Protein 2P4H (pdb70)

B-factor: mean 21.46, std 10.67, range [8.38, 67.29]

Foldseek 3Di:
DWEEEEEQCQDFLNVVLLLVCQVVPYAYEYEHDDPDDPCLRCVRPRNVPRYHYAYADLQALVSCLVRCARGQEYEYEDAPPVVLLNRLQSNLCNVVVNCQPHPHHQEYEYEAEVLQFFQCVDDAQEAEQVGGHDLVCCVPVVDPPSVVSNSRNSSVVSSVVVCVVRVHQYAYEHFWLEFFAGSRPDQDPSLCLLCCQFQHDLVSDAEFKGQYDYSVLVSVLRVCCSPDVDHHGYAYHGPDIGGNQVVQVLCCVVPVVGDGQHSVNCPVPDHHRTHHHDRVVSVVSPRDGDDDPNNRNVRRVVNCVVVVSD

Structure (mmCIF, N/CA/C/O backbone):
data_2P4H
#
_entry.id   2P4H
#
_cell.length_a   69.103
_cell.length_b   91.850
_cell.length_c   63.186
_cell.angle_alpha   90.00
_cell.angle_beta   90.00
_cell.angle_gamma   90.00
#
_symmetry.space_group_name_H-M   'P 21 21 2'
#
loop_
_entity.id
_entity.type
_entity.pdbx_description
1 polymer 'Vestitone reductase'
2 water water
#
loop_
_atom_site.group_PDB
_atom_site.id
_atom_site.type_symbol
_atom_site.label_atom_id
_atom_site.label_alt_id
_atom_site.label_comp_id
_atom_site.label_asym_id
_atom_site.label_entity_id
_atom_site.label_seq_id
_atom_site.pdbx_PDB_ins_code
_atom_site.Cartn_x
_atom_site.Cartn_y
_atom_site.Cartn_z
_atom_site.occupancy
_atom_site.B_iso_or_equiv
_atom_site.auth_seq_id
_atom_site.auth_comp_id
_atom_site.auth_asym_id
_atom_site.auth_atom_id
_atom_site.pdbx_PDB_model_num
ATOM 1 N N . LYS A 1 1 ? 11.251 -44.710 -12.112 1.00 29.99 5 LYS X N 1
ATOM 2 C CA . LYS A 1 1 ? 11.917 -44.157 -13.325 1.00 29.00 5 LYS X CA 1
ATOM 3 C C . LYS A 1 1 ? 12.990 -43.141 -12.952 1.00 27.55 5 LYS X C 1
ATOM 4 O O . LYS A 1 1 ? 13.651 -42.572 -13.821 1.00 29.08 5 LYS X O 1
ATOM 10 N N . GLY A 1 2 ? 13.160 -42.915 -11.655 1.00 25.06 6 GLY X N 1
ATOM 11 C CA . GLY A 1 2 ? 14.158 -41.966 -11.202 1.00 21.96 6 GLY X CA 1
ATOM 12 C C . GLY A 1 2 ? 13.572 -40.888 -10.315 1.00 20.98 6 GLY X C 1
ATOM 13 O O . GLY A 1 2 ? 12.355 -40.782 -10.167 1.00 20.15 6 GLY X O 1
ATOM 14 N N . ARG A 1 3 ? 14.446 -40.081 -9.726 1.00 19.74 7 ARG X N 1
ATOM 15 C CA . ARG A 1 3 ? 14.018 -39.011 -8.840 1.00 19.42 7 ARG X CA 1
ATOM 16 C C . ARG A 1 3 ? 14.111 -37.649 -9.518 1.00 16.47 7 ARG X C 1
ATOM 17 O O . ARG A 1 3 ? 15.089 -37.344 -10.198 1.00 16.28 7 ARG X O 1
ATOM 25 N N . VAL A 1 4 ? 13.078 -36.836 -9.335 1.00 15.19 8 VAL X N 1
ATOM 26 C CA . VAL A 1 4 ? 13.047 -35.502 -9.920 1.00 14.29 8 VAL X CA 1
ATOM 27 C C . VAL A 1 4 ? 12.839 -34.464 -8.824 1.00 14.11 8 VAL X C 1
ATOM 28 O O . VAL A 1 4 ? 11.996 -34.641 -7.945 1.00 14.60 8 VAL X O 1
ATOM 32 N N . CYS A 1 5 ? 13.621 -33.389 -8.868 1.00 13.51 9 CYS X N 1
ATOM 33 C CA . CYS A 1 5 ? 13.486 -32.321 -7.884 1.00 13.23 9 CYS X CA 1
ATOM 34 C C . CYS A 1 5 ? 12.601 -31.231 -8.476 1.00 13.14 9 CYS X C 1
ATOM 35 O O . CYS A 1 5 ? 12.896 -30.702 -9.550 1.00 13.74 9 CYS X O 1
ATOM 38 N N . VAL A 1 6 ? 11.526 -30.905 -7.767 1.00 12.63 10 VAL X N 1
ATOM 39 C CA . VAL A 1 6 ? 10.574 -29.885 -8.199 1.00 12.74 10 VAL X CA 1
ATOM 40 C C . VAL A 1 6 ? 10.556 -28.729 -7.204 1.00 13.03 10 VAL X C 1
ATOM 41 O O . VAL A 1 6 ? 10.284 -28.936 -6.024 1.00 12.82 10 VAL X O 1
ATOM 45 N N . THR A 1 7 ? 10.848 -27.517 -7.664 1.00 12.47 11 THR X N 1
ATOM 46 C CA . THR A 1 7 ? 10.799 -26.371 -6.762 1.00 13.34 11 THR X CA 1
ATOM 47 C C . THR A 1 7 ? 9.381 -25.809 -6.802 1.00 14.19 11 THR X C 1
ATOM 48 O O . THR A 1 7 ? 8.640 -26.056 -7.757 1.00 14.10 11 THR X O 1
ATOM 52 N N . GLY A 1 8 ? 9.004 -25.065 -5.765 1.00 15.58 12 GLY X N 1
ATOM 53 C CA . GLY A 1 8 ? 7.668 -24.493 -5.705 1.00 15.17 12 GLY X CA 1
ATOM 54 C C . GLY A 1 8 ? 6.606 -25.573 -5.592 1.00 14.72 12 GLY X C 1
ATOM 55 O O . GLY A 1 8 ? 5.537 -25.473 -6.197 1.00 14.53 12 GLY X O 1
ATOM 56 N N . GLY A 1 9 ? 6.895 -26.591 -4.787 1.00 14.39 13 GLY X N 1
ATOM 57 C CA . GLY A 1 9 ? 5.990 -27.716 -4.620 1.00 14.25 13 GLY X CA 1
ATOM 58 C C . GLY A 1 9 ? 4.559 -27.467 -4.183 1.00 14.55 13 GLY X C 1
ATOM 59 O O . GLY A 1 9 ? 3.677 -28.269 -4.494 1.00 15.41 13 GLY X O 1
ATOM 60 N N . THR A 1 10 ? 4.311 -26.384 -3.454 1.00 16.26 14 THR X N 1
ATOM 61 C CA . THR A 1 10 ? 2.949 -26.107 -3.008 1.00 16.32 14 THR X CA 1
ATOM 62 C C . THR A 1 10 ? 2.207 -25.155 -3.939 1.00 15.94 14 THR X C 1
ATOM 63 O O . THR A 1 10 ? 1.048 -24.821 -3.700 1.00 16.57 14 THR X O 1
ATOM 67 N N . GLY A 1 11 ? 2.874 -24.714 -5.001 1.00 14.39 15 GLY X N 1
ATOM 68 C CA . GLY A 1 11 ? 2.223 -23.827 -5.946 1.00 15.00 15 GLY X CA 1
ATOM 69 C C . GLY A 1 11 ? 1.301 -24.614 -6.861 1.00 13.25 15 GLY X C 1
ATOM 70 O O . GLY A 1 11 ? 1.352 -25.841 -6.896 1.00 14.03 15 GLY X O 1
ATOM 71 N N . PHE A 1 12 ? 0.454 -23.909 -7.602 1.00 13.57 16 PHE X N 1
ATOM 72 C CA . PHE A 1 12 ? -0.476 -24.546 -8.528 1.00 12.07 16 PHE X CA 1
ATOM 73 C C . PHE A 1 12 ? 0.232 -25.490 -9.505 1.00 11.74 16 PHE X C 1
ATOM 74 O O . PHE A 1 12 ? -0.073 -26.685 -9.563 1.00 12.02 16 PHE X O 1
ATOM 82 N N . LEU A 1 13 ? 1.186 -24.970 -10.266 1.00 12.34 17 LEU X N 1
ATOM 83 C CA . LEU A 1 13 ? 1.883 -25.809 -11.234 1.00 11.88 17 LEU X CA 1
ATOM 84 C C . LEU A 1 13 ? 2.772 -26.858 -10.570 1.00 12.05 17 LEU X C 1
ATOM 85 O O . LEU A 1 13 ? 2.745 -28.035 -10.942 1.00 12.07 17 LEU X O 1
ATOM 90 N N . GLY A 1 14 ? 3.561 -26.432 -9.589 1.00 11.87 18 GLY X N 1
ATOM 91 C CA . GLY A 1 14 ? 4.445 -27.358 -8.910 1.00 12.29 18 GLY X CA 1
ATOM 92 C C . GLY A 1 14 ? 3.732 -28.548 -8.298 1.00 11.21 18 GLY X C 1
ATOM 93 O O . GLY A 1 14 ? 4.173 -29.689 -8.459 1.00 12.58 18 GLY X O 1
ATOM 94 N N . SER A 1 15 ? 2.631 -28.296 -7.596 1.00 12.02 19 SER X N 1
ATOM 95 C CA . SER A 1 15 ? 1.906 -29.390 -6.967 1.00 12.77 19 SER X CA 1
ATOM 96 C C . SER A 1 15 ? 1.287 -30.324 -8.001 1.00 12.88 19 SER X C 1
ATOM 97 O O . SER A 1 15 ? 1.249 -31.537 -7.795 1.00 13.98 19 SER X O 1
ATOM 100 N N . TRP A 1 16 ? 0.812 -29.780 -9.119 1.00 11.44 20 TRP X N 1
ATOM 101 C CA . TRP A 1 16 ? 0.227 -30.643 -10.137 1.00 11.55 20 TRP X CA 1
ATOM 102 C C . TRP A 1 16 ? 1.314 -31.512 -10.759 1.00 11.62 20 TRP X C 1
ATOM 103 O O . TRP A 1 16 ? 1.096 -32.690 -11.044 1.00 12.15 20 TRP X O 1
ATOM 114 N N . ILE A 1 17 ? 2.491 -30.930 -10.966 1.00 11.93 21 ILE X N 1
ATOM 115 C CA . ILE A 1 17 ? 3.604 -31.676 -11.534 1.00 12.17 21 ILE X CA 1
ATOM 116 C C . ILE A 1 17 ? 4.041 -32.795 -10.581 1.00 12.42 21 ILE X C 1
ATOM 117 O O . ILE A 1 17 ? 4.395 -33.886 -11.029 1.00 13.64 21 ILE X O 1
ATOM 122 N N . ILE A 1 18 ? 4.008 -32.537 -9.274 1.00 12.67 22 ILE X N 1
ATOM 123 C CA . ILE A 1 18 ? 4.378 -33.570 -8.307 1.00 12.96 22 ILE X CA 1
ATOM 124 C C . ILE A 1 18 ? 3.370 -34.717 -8.413 1.00 13.46 22 ILE X C 1
ATOM 125 O O . ILE A 1 18 ? 3.744 -35.890 -8.432 1.00 14.52 22 ILE X O 1
ATOM 130 N N . LYS A 1 19 ? 2.090 -34.365 -8.490 1.00 14.35 23 LYS X N 1
ATOM 131 C CA . LYS A 1 19 ? 1.022 -35.353 -8.624 1.00 14.12 23 LYS X CA 1
ATOM 132 C C . LYS A 1 19 ? 1.289 -36.217 -9.859 1.00 14.82 23 LYS X C 1
ATOM 133 O O . LYS A 1 19 ? 1.254 -37.450 -9.799 1.00 15.61 23 LYS X O 1
ATOM 139 N N . SER A 1 20 ? 1.570 -35.554 -10.975 1.00 14.31 24 SER X N 1
ATOM 140 C CA . SER A 1 20 ? 1.842 -36.216 -12.244 1.00 14.23 24 SER X CA 1
ATOM 141 C C . SER A 1 20 ? 3.066 -37.126 -12.191 1.00 13.57 24 SER X C 1
ATOM 142 O O . SER A 1 20 ? 3.033 -38.257 -12.680 1.00 15.32 24 SER X O 1
ATOM 145 N N . LEU A 1 21 ? 4.151 -36.631 -11.609 1.00 13.43 25 LEU X N 1
ATOM 146 C CA . LEU A 1 21 ? 5.372 -37.422 -11.508 1.00 13.24 25 LEU X CA 1
ATOM 147 C C . LEU A 1 21 ? 5.135 -38.704 -10.719 1.00 14.31 25 LEU X C 1
ATOM 148 O O . LEU A 1 21 ? 5.585 -39.779 -11.115 1.00 15.48 25 LEU X O 1
ATOM 153 N N . LEU A 1 22 ? 4.423 -38.590 -9.605 1.00 15.10 26 LEU X N 1
ATOM 154 C CA . LEU A 1 22 ? 4.146 -39.755 -8.779 1.00 16.22 26 LEU X CA 1
ATOM 155 C C . LEU A 1 22 ? 3.272 -40.758 -9.527 1.00 17.24 26 LEU X C 1
ATOM 156 O O . LEU A 1 22 ? 3.485 -41.968 -9.430 1.00 19.61 26 LEU X O 1
ATOM 161 N N . GLU A 1 23 ? 2.299 -40.261 -10.284 1.00 17.33 27 GLU X N 1
ATOM 162 C CA . GLU A 1 23 ? 1.411 -41.136 -11.045 1.00 18.29 27 GLU X CA 1
ATOM 163 C C . GLU A 1 23 ? 2.171 -41.865 -12.144 1.00 19.32 27 GLU X C 1
ATOM 164 O O . GLU A 1 23 ? 1.808 -42.979 -12.526 1.00 21.45 27 GLU X O 1
ATOM 170 N N . ASN A 1 24 ? 3.228 -41.234 -12.648 1.00 19.18 28 ASN X N 1
ATOM 171 C CA . ASN A 1 24 ? 4.019 -41.808 -13.727 1.00 20.20 28 ASN X CA 1
ATOM 172 C C . ASN A 1 24 ? 5.231 -42.638 -13.315 1.00 20.22 28 ASN X C 1
ATOM 173 O O . ASN A 1 24 ? 6.095 -42.931 -14.142 1.00 22.28 28 ASN X O 1
ATOM 178 N N . GLY A 1 25 ? 5.295 -43.011 -12.041 1.00 20.12 29 GLY X N 1
ATOM 179 C CA . GLY A 1 25 ? 6.387 -43.848 -11.574 1.00 19.66 29 GLY X CA 1
ATOM 180 C C . GLY A 1 25 ? 7.666 -43.203 -11.078 1.00 20.01 29 GLY X C 1
ATOM 181 O O . GLY A 1 25 ? 8.635 -43.906 -10.798 1.00 20.09 29 GLY X O 1
ATOM 182 N N . TYR A 1 26 ? 7.693 -41.880 -10.970 1.00 18.44 30 TYR X N 1
ATOM 183 C CA . TYR A 1 26 ? 8.890 -41.203 -10.487 1.00 17.97 30 TYR X CA 1
ATOM 184 C C . TYR A 1 26 ? 8.832 -40.955 -8.986 1.00 17.36 30 TYR X C 1
ATOM 185 O O . TYR A 1 26 ? 7.761 -40.997 -8.378 1.00 17.93 30 TYR X O 1
ATOM 194 N N . SER A 1 27 ? 9.998 -40.712 -8.394 1.00 17.70 31 SER X N 1
ATOM 195 C CA . SER A 1 27 ? 10.079 -40.363 -6.986 1.00 18.06 31 SER X CA 1
ATOM 196 C C . SER A 1 27 ? 10.291 -38.850 -7.050 1.00 16.74 31 SER X C 1
ATOM 197 O O . SER A 1 27 ? 10.768 -38.335 -8.068 1.00 17.08 31 SER X O 1
ATOM 200 N N . VAL A 1 28 ? 9.947 -38.136 -5.986 1.00 16.74 32 VAL X N 1
ATOM 201 C CA . VAL A 1 28 ? 10.056 -36.682 -6.011 1.00 15.10 32 VAL X CA 1
ATOM 202 C C . VAL A 1 28 ? 10.662 -36.007 -4.788 1.00 15.23 32 VAL X C 1
ATOM 203 O O . VAL A 1 28 ? 10.327 -36.336 -3.652 1.00 15.84 32 VAL X O 1
ATOM 207 N N . ASN A 1 29 ? 11.559 -35.060 -5.046 1.00 15.16 33 ASN X N 1
ATOM 208 C CA . ASN A 1 29 ? 12.177 -34.246 -4.005 1.00 15.36 33 ASN X CA 1
ATOM 209 C C . ASN A 1 29 ? 11.563 -32.882 -4.281 1.00 15.25 33 ASN X C 1
ATOM 210 O O . ASN A 1 29 ? 11.431 -32.493 -5.441 1.00 15.62 33 ASN X O 1
ATOM 215 N N . THR A 1 30 ? 11.178 -32.153 -3.244 1.00 13.82 34 THR X N 1
ATOM 216 C CA . THR A 1 30 ? 10.592 -30.844 -3.479 1.00 14.29 34 THR X CA 1
ATOM 217 C C . THR A 1 30 ? 10.984 -29.811 -2.435 1.00 14.98 34 THR X C 1
ATOM 218 O O . THR A 1 30 ? 11.266 -30.144 -1.277 1.00 15.25 34 THR X O 1
ATOM 222 N N . THR A 1 31 ? 11.031 -28.559 -2.875 1.00 15.18 35 THR X N 1
ATOM 223 C CA . THR A 1 31 ? 11.325 -27.425 -2.013 1.00 16.25 35 THR X CA 1
ATOM 224 C C . THR A 1 31 ? 10.080 -26.555 -2.162 1.00 16.88 35 THR X C 1
ATOM 225 O O . THR A 1 31 ? 9.491 -26.489 -3.247 1.00 16.80 35 THR X O 1
ATOM 229 N N . ILE A 1 32 ? 9.659 -25.917 -1.077 1.00 19.09 36 ILE X N 1
ATOM 230 C CA . ILE A 1 32 ? 8.452 -25.101 -1.116 1.00 21.24 36 ILE X CA 1
ATOM 231 C C . ILE A 1 32 ? 8.621 -23.708 -0.526 1.00 23.64 36 ILE X C 1
ATOM 232 O O . ILE A 1 32 ? 9.580 -23.434 0.197 1.00 23.91 36 ILE X O 1
ATOM 237 N N . ARG A 1 33 ? 7.671 -22.834 -0.843 1.00 26.50 37 ARG X N 1
ATOM 238 C CA . ARG A 1 33 ? 7.681 -21.461 -0.354 1.00 31.11 37 ARG X CA 1
ATOM 239 C C . ARG A 1 33 ? 6.894 -21.374 0.947 1.00 33.41 37 ARG X C 1
ATOM 240 O O . ARG A 1 33 ? 5.720 -21.744 0.997 1.00 34.79 37 ARG X O 1
ATOM 248 N N . ALA A 1 34 ? 7.544 -20.888 1.998 1.00 35.84 38 ALA X N 1
ATOM 249 C CA . ALA A 1 34 ? 6.896 -20.753 3.297 1.00 38.47 38 ALA X CA 1
ATOM 250 C C . ALA A 1 34 ? 5.766 -19.735 3.218 1.00 39.88 38 ALA X C 1
ATOM 251 O O . ALA A 1 34 ? 5.842 -18.768 2.458 1.00 40.34 38 ALA X O 1
ATOM 253 N N . ASP A 1 35 ? 4.717 -19.957 4.003 1.00 41.59 39 ASP X N 1
ATOM 254 C CA . ASP A 1 35 ? 3.570 -19.059 4.020 1.00 42.96 39 ASP X CA 1
ATOM 255 C C . ASP A 1 35 ? 3.400 -18.442 5.403 1.00 43.40 39 ASP X C 1
ATOM 256 O O . ASP A 1 35 ? 3.892 -18.977 6.397 1.00 44.16 39 ASP X O 1
ATOM 261 N N . ARG A 1 40 ? 3.563 -25.103 6.631 1.00 41.97 44 ARG X N 1
ATOM 262 C CA . ARG A 1 40 ? 2.434 -25.055 7.551 1.00 40.86 44 ARG X CA 1
ATOM 263 C C . ARG A 1 40 ? 1.530 -26.269 7.361 1.00 39.61 44 ARG X C 1
ATOM 264 O O . ARG A 1 40 ? 1.241 -26.993 8.314 1.00 39.84 44 ARG X O 1
ATOM 272 N N . ASP A 1 41 ? 1.089 -26.489 6.127 1.00 37.23 45 ASP X N 1
ATOM 273 C CA . ASP A 1 41 ? 0.222 -27.620 5.818 1.00 35.00 45 ASP X CA 1
ATOM 274 C C . ASP A 1 41 ? 0.431 -28.111 4.391 1.00 32.96 45 ASP X C 1
ATOM 275 O O . ASP A 1 41 ? 0.052 -27.441 3.430 1.00 34.12 45 ASP X O 1
ATOM 280 N N . VAL A 1 42 ? 1.036 -29.288 4.261 1.00 29.53 46 VAL X N 1
ATOM 281 C CA . VAL A 1 42 ? 1.297 -29.877 2.953 1.00 26.89 46 VAL X CA 1
ATOM 282 C C . VAL A 1 42 ? 0.518 -31.174 2.772 1.00 26.08 46 VAL X C 1
ATOM 283 O O . VAL A 1 42 ? 0.893 -32.027 1.968 1.00 24.03 46 VAL X O 1
ATOM 287 N N . SER A 1 43 ? -0.570 -31.316 3.521 1.00 25.34 47 SER X N 1
ATOM 288 C CA . SER A 1 43 ? -1.392 -32.515 3.444 1.00 25.22 47 SER X CA 1
ATOM 289 C C . SER A 1 43 ? -1.882 -32.813 2.032 1.00 24.10 47 SER X C 1
ATOM 290 O O . SER A 1 43 ? -1.972 -33.976 1.638 1.00 23.90 47 SER X O 1
ATOM 293 N N . PHE A 1 44 ? -2.191 -31.773 1.262 1.00 23.62 48 PHE X N 1
ATOM 294 C CA . PHE A 1 44 ? -2.673 -31.986 -0.096 1.00 23.11 48 PHE X CA 1
ATOM 295 C C . PHE A 1 44 ? -1.588 -32.603 -0.971 1.00 22.76 48 PHE X C 1
ATOM 296 O O . PHE A 1 44 ? -1.869 -33.106 -2.057 1.00 23.71 48 PHE X O 1
ATOM 304 N N . LEU A 1 45 ? -0.349 -32.573 -0.486 1.00 21.75 49 LEU X N 1
ATOM 305 C CA . LEU A 1 45 ? 0.770 -33.169 -1.207 1.00 21.01 49 LEU X CA 1
ATOM 306 C C . LEU A 1 45 ? 1.078 -34.553 -0.640 1.00 20.78 49 LEU X C 1
ATOM 307 O O . LEU A 1 45 ? 1.199 -35.523 -1.381 1.00 19.56 49 LEU X O 1
ATOM 312 N N . THR A 1 46 ? 1.195 -34.641 0.683 1.00 22.19 50 THR X N 1
ATOM 313 C CA . THR A 1 46 ? 1.505 -35.912 1.330 1.00 23.37 50 THR X CA 1
ATOM 314 C C . THR A 1 46 ? 0.386 -36.941 1.199 1.00 24.22 50 THR X C 1
ATOM 315 O O . THR A 1 46 ? 0.614 -38.137 1.388 1.00 24.93 50 THR X O 1
ATOM 319 N N . ASN A 1 47 ? -0.816 -36.478 0.870 1.00 25.15 51 ASN X N 1
ATOM 320 C CA . ASN A 1 47 ? -1.950 -37.379 0.700 1.00 27.26 51 ASN X CA 1
ATOM 321 C C . ASN A 1 47 ? -2.053 -37.874 -0.739 1.00 27.09 51 ASN X C 1
ATOM 322 O O . ASN A 1 47 ? -2.858 -38.753 -1.042 1.00 28.31 51 ASN X O 1
ATOM 327 N N . LEU A 1 48 ? -1.240 -37.309 -1.626 1.00 26.70 52 LEU X N 1
ATOM 328 C CA . LEU A 1 48 ? -1.255 -37.725 -3.023 1.00 26.64 52 LEU X CA 1
ATOM 329 C C . LEU A 1 48 ? -0.801 -39.176 -3.115 1.00 26.50 52 LEU X C 1
ATOM 330 O O . LEU A 1 48 ? 0.098 -39.604 -2.390 1.00 27.16 52 LEU X O 1
ATOM 335 N N . PRO A 1 49 ? -1.425 -39.958 -4.006 1.00 27.66 53 PRO X N 1
ATOM 336 C CA . PRO A 1 49 ? -1.048 -41.365 -4.159 1.00 27.61 53 PRO X CA 1
ATOM 337 C C . PRO A 1 49 ? 0.450 -41.528 -4.414 1.00 28.18 53 PRO X C 1
ATOM 338 O O . PRO A 1 49 ? 1.011 -40.873 -5.294 1.00 27.91 53 PRO X O 1
ATOM 342 N N . GLY A 1 50 ? 1.089 -42.390 -3.629 1.00 28.07 54 GLY X N 1
ATOM 343 C CA . GLY A 1 50 ? 2.512 -42.638 -3.788 1.00 27.45 54 GLY X CA 1
ATOM 344 C C . GLY A 1 50 ? 3.444 -41.699 -3.040 1.00 26.59 54 GLY X C 1
ATOM 345 O O . GLY A 1 50 ? 4.649 -41.940 -2.984 1.00 27.16 54 GLY X O 1
ATOM 346 N N . ALA A 1 51 ? 2.898 -40.639 -2.455 1.00 25.36 55 ALA X N 1
ATOM 347 C CA . ALA A 1 51 ? 3.712 -39.667 -1.730 1.00 24.90 55 ALA X CA 1
ATOM 348 C C . ALA A 1 51 ? 4.342 -40.204 -0.445 1.00 25.65 55 ALA X C 1
ATOM 349 O O . ALA A 1 51 ? 5.505 -39.920 -0.150 1.00 25.04 55 ALA X O 1
ATOM 351 N N . SER A 1 52 ? 3.582 -40.980 0.321 1.00 27.15 56 SER X N 1
ATOM 352 C CA . SER A 1 52 ? 4.091 -41.518 1.577 1.00 28.39 56 SER X CA 1
ATOM 353 C C . SER A 1 52 ? 5.364 -42.347 1.429 1.00 28.38 56 SER X C 1
ATOM 354 O O . SER A 1 52 ? 6.045 -42.622 2.416 1.00 30.03 56 SER X O 1
ATOM 357 N N . GLU A 1 53 ? 5.701 -42.738 0.203 1.00 28.73 57 GLU X N 1
ATOM 358 C CA . GLU A 1 53 ? 6.906 -43.531 -0.009 1.00 28.75 57 GLU X CA 1
ATOM 359 C C . GLU A 1 53 ? 7.891 -42.935 -1.011 1.00 27.41 57 GLU X C 1
ATOM 360 O O . GLU A 1 53 ? 9.062 -43.312 -1.024 1.00 27.28 57 GLU X O 1
ATOM 366 N N . LYS A 1 54 ? 7.433 -41.997 -1.835 1.00 25.21 58 LYS X N 1
ATOM 367 C CA . LYS A 1 54 ? 8.312 -41.414 -2.846 1.00 23.63 58 LYS X CA 1
ATOM 368 C C . LYS A 1 54 ? 8.454 -39.894 -2.855 1.00 21.38 58 LYS X C 1
ATOM 369 O O . LYS A 1 54 ? 9.174 -39.354 -3.695 1.00 21.27 58 LYS X O 1
ATOM 375 N N . LEU A 1 55 ? 7.776 -39.204 -1.944 1.00 19.51 59 LEU X N 1
ATOM 376 C CA . LEU A 1 55 ? 7.869 -37.746 -1.885 1.00 19.66 59 LEU X CA 1
ATOM 377 C C . LEU A 1 55 ? 8.686 -37.302 -0.678 1.00 19.80 59 LEU X C 1
ATOM 378 O O . LEU A 1 55 ? 8.401 -37.695 0.453 1.00 20.59 59 LEU X O 1
ATOM 383 N N . HIS A 1 56 ? 9.694 -36.472 -0.924 1.00 18.98 60 HIS X N 1
ATOM 384 C CA . HIS A 1 56 ? 10.567 -35.983 0.137 1.00 19.11 60 HIS X CA 1
ATOM 385 C C . HIS A 1 56 ? 10.697 -34.464 0.086 1.00 17.95 60 HIS X C 1
ATOM 386 O O . HIS A 1 56 ? 10.831 -33.882 -0.992 1.00 17.76 60 HIS X O 1
ATOM 393 N N . PHE A 1 57 ? 10.665 -33.828 1.255 1.00 17.32 61 PHE X N 1
ATOM 394 C CA . PHE A 1 57 ? 10.779 -32.376 1.348 1.00 16.15 61 PHE X CA 1
ATOM 395 C C . PHE A 1 57 ? 12.165 -31.922 1.798 1.00 17.48 61 PHE X C 1
ATOM 396 O O . PHE A 1 57 ? 12.819 -32.583 2.611 1.00 18.12 61 PHE X O 1
ATOM 404 N N . PHE A 1 58 ? 12.593 -30.776 1.276 1.00 16.12 62 PHE X N 1
ATOM 405 C CA . PHE A 1 58 ? 13.902 -30.211 1.593 1.00 16.26 62 PHE X CA 1
ATOM 406 C C . PHE A 1 58 ? 13.834 -28.708 1.818 1.00 15.82 62 PHE X C 1
ATOM 407 O O . PHE A 1 58 ? 13.112 -27.998 1.117 1.00 16.76 62 PHE X O 1
ATOM 415 N N . ASN A 1 59 ? 14.583 -28.224 2.803 1.00 16.96 63 ASN X N 1
ATOM 416 C CA . ASN A 1 59 ? 14.640 -26.793 3.056 1.00 17.41 63 ASN X CA 1
ATOM 417 C C . ASN A 1 59 ? 15.636 -26.239 2.049 1.00 16.97 63 ASN X C 1
ATOM 418 O O . ASN A 1 59 ? 16.597 -26.919 1.683 1.00 17.39 63 ASN X O 1
ATOM 423 N N . ALA A 1 60 ? 15.403 -25.014 1.596 1.00 17.14 64 ALA X N 1
ATOM 424 C CA . ALA A 1 60 ? 16.298 -24.374 0.645 1.00 16.65 64 ALA X CA 1
ATOM 425 C C . ALA A 1 60 ? 15.918 -22.915 0.490 1.00 16.88 64 ALA X C 1
ATOM 426 O O . ALA A 1 60 ? 14.814 -22.508 0.859 1.00 20.18 64 ALA X O 1
ATOM 428 N N . ASP A 1 61 ? 16.848 -22.125 -0.032 1.00 16.74 65 ASP X N 1
ATOM 429 C CA . ASP A 1 61 ? 16.594 -20.717 -0.296 1.00 17.14 65 ASP X CA 1
ATOM 430 C C . ASP A 1 61 ? 16.986 -20.530 -1.751 1.00 17.95 65 ASP X C 1
ATOM 431 O O . ASP A 1 61 ? 18.101 -20.866 -2.148 1.00 17.83 65 ASP X O 1
ATOM 436 N N . LEU A 1 62 ? 16.061 -19.997 -2.541 1.00 18.45 66 LEU X N 1
ATOM 437 C CA . LEU A 1 62 ? 16.278 -19.795 -3.968 1.00 19.14 66 LEU X CA 1
ATOM 438 C C . LEU A 1 62 ? 17.619 -19.194 -4.368 1.00 18.85 66 LEU X C 1
ATOM 439 O O . LEU A 1 62 ? 18.170 -19.553 -5.406 1.00 19.10 66 LEU X O 1
ATOM 444 N N . SER A 1 63 ? 18.148 -18.288 -3.553 1.00 19.40 67 SER X N 1
ATOM 445 C CA . SER A 1 63 ? 19.414 -17.635 -3.871 1.00 20.74 67 SER X CA 1
ATOM 446 C C . SER A 1 63 ? 20.689 -18.384 -3.479 1.00 20.74 67 SER X C 1
ATOM 447 O O . SER A 1 63 ? 21.760 -18.087 -4.005 1.00 22.40 67 SER X O 1
ATOM 450 N N . ASN A 1 64 ? 20.586 -19.345 -2.564 1.00 20.01 68 ASN X N 1
ATOM 451 C CA . ASN A 1 64 ? 21.767 -20.092 -2.124 1.00 18.08 68 ASN X CA 1
ATOM 452 C C . ASN A 1 64 ? 21.893 -21.447 -2.810 1.00 16.53 68 ASN X C 1
ATOM 453 O O . ASN A 1 64 ? 21.214 -22.404 -2.443 1.00 17.20 68 ASN X O 1
ATOM 458 N N . PRO A 1 65 ? 22.780 -21.547 -3.812 1.00 16.35 69 PRO X N 1
ATOM 459 C CA . PRO A 1 65 ? 22.972 -22.807 -4.536 1.00 16.23 69 PRO X CA 1
ATOM 460 C C . PRO A 1 65 ? 23.222 -24.008 -3.624 1.00 15.65 69 PRO X C 1
ATOM 461 O O . PRO A 1 65 ? 22.644 -25.075 -3.817 1.00 15.61 69 PRO X O 1
ATOM 465 N N . ASP A 1 66 ? 24.080 -23.833 -2.624 1.00 15.77 70 ASP X N 1
ATOM 466 C CA . ASP A 1 66 ? 24.391 -24.930 -1.719 1.00 14.89 70 ASP X CA 1
ATOM 467 C C . ASP A 1 66 ? 23.184 -25.468 -0.958 1.00 15.38 70 ASP X C 1
ATOM 468 O O . ASP A 1 66 ? 23.156 -26.641 -0.592 1.00 15.14 70 ASP X O 1
ATOM 473 N N . SER A 1 67 ? 22.187 -24.622 -0.715 1.00 15.11 71 SER X N 1
ATOM 474 C CA . SER A 1 67 ? 21.002 -25.060 0.014 1.00 15.02 71 SER X CA 1
ATOM 475 C C . SER A 1 67 ? 20.177 -26.067 -0.791 1.00 14.93 71 SER X C 1
ATOM 476 O O . SER A 1 67 ? 19.246 -26.674 -0.261 1.00 15.87 71 SER X O 1
ATOM 479 N N . PHE A 1 68 ? 20.522 -26.237 -2.067 1.00 14.17 72 PHE X N 1
ATOM 480 C CA . PHE A 1 68 ? 19.824 -27.180 -2.944 1.00 14.77 72 PHE X CA 1
ATOM 481 C C . PHE A 1 68 ? 20.597 -28.481 -3.150 1.00 15.14 72 PHE X C 1
ATOM 482 O O . PHE A 1 68 ? 20.081 -29.418 -3.758 1.00 15.28 72 PHE X O 1
ATOM 490 N N . ALA A 1 69 ? 21.830 -28.537 -2.654 1.00 16.01 73 ALA X N 1
ATOM 491 C CA . ALA A 1 69 ? 22.670 -29.720 -2.830 1.00 16.54 73 ALA X CA 1
ATOM 492 C C . ALA A 1 69 ? 21.993 -31.041 -2.480 1.00 16.18 73 ALA X C 1
ATOM 493 O O . ALA A 1 69 ? 22.001 -31.976 -3.279 1.00 16.96 73 ALA X O 1
ATOM 495 N N . ALA A 1 70 ? 21.404 -31.123 -1.293 1.00 16.87 74 ALA X N 1
ATOM 496 C CA . ALA A 1 70 ? 20.742 -32.351 -0.876 1.00 17.01 74 ALA X CA 1
ATOM 497 C C . ALA A 1 70 ? 19.492 -32.648 -1.704 1.00 17.35 74 ALA X C 1
ATOM 498 O O . ALA A 1 70 ? 19.227 -33.799 -2.053 1.00 18.12 74 ALA X O 1
ATOM 500 N N . ALA A 1 71 ? 18.732 -31.605 -2.023 1.00 16.10 75 ALA X N 1
ATOM 501 C CA . ALA A 1 71 ? 17.503 -31.766 -2.789 1.00 15.63 75 ALA X CA 1
ATOM 502 C C . ALA A 1 71 ? 17.693 -32.288 -4.211 1.00 15.72 75 ALA X C 1
ATOM 503 O O . ALA A 1 71 ? 16.799 -32.942 -4.750 1.00 16.04 75 ALA X O 1
ATOM 505 N N . ILE A 1 72 ? 18.840 -32.0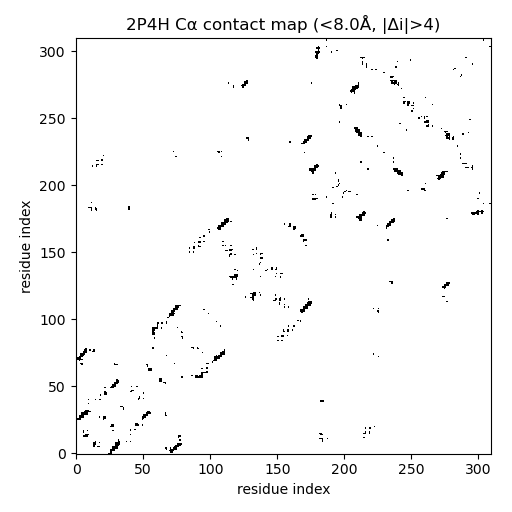08 -4.825 1.00 15.65 76 ILE X N 1
ATOM 506 C CA . ILE A 1 72 ? 19.077 -32.470 -6.193 1.00 15.46 76 ILE X CA 1
ATOM 507 C C . ILE A 1 72 ? 19.988 -33.690 -6.277 1.00 16.29 76 ILE X C 1
ATOM 508 O O . ILE A 1 72 ? 20.214 -34.229 -7.361 1.00 15.78 76 ILE X O 1
ATOM 513 N N . GLU A 1 73 ? 20.506 -34.129 -5.136 1.00 17.60 77 GLU X N 1
ATOM 514 C CA . GLU A 1 73 ? 21.391 -35.284 -5.108 1.00 19.34 77 GLU X CA 1
ATOM 515 C C . GLU A 1 73 ? 20.703 -36.520 -5.681 1.00 17.73 77 GLU X C 1
ATOM 516 O O . GLU A 1 73 ? 19.600 -36.877 -5.268 1.00 19.06 77 GLU X O 1
ATOM 522 N N . GLY A 1 74 ? 21.361 -37.162 -6.642 1.00 18.38 78 GLY X N 1
ATOM 523 C CA . GLY A 1 74 ? 20.819 -38.363 -7.254 1.00 18.52 78 GLY X CA 1
ATOM 524 C C . GLY A 1 74 ? 19.633 -38.191 -8.187 1.00 19.61 78 GLY X C 1
ATOM 525 O O . GLY A 1 74 ? 19.074 -39.181 -8.663 1.00 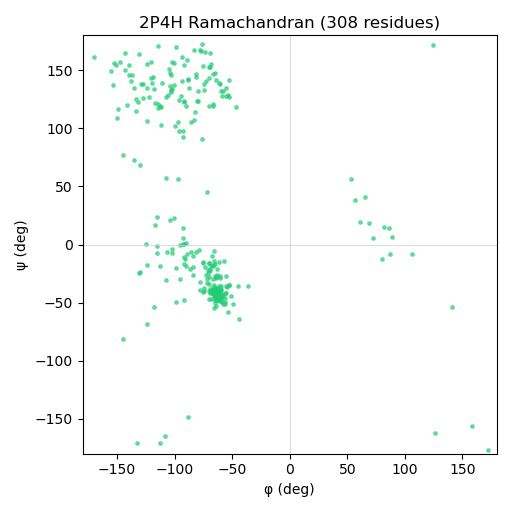22.02 78 GLY X O 1
ATOM 526 N N . CYS A 1 75 ? 19.245 -36.948 -8.461 1.00 18.00 79 CYS X N 1
ATOM 527 C CA . CYS A 1 75 ? 18.106 -36.689 -9.339 1.00 17.26 79 CYS X CA 1
ATOM 528 C C . CYS A 1 75 ? 18.442 -36.756 -10.824 1.00 16.26 79 CYS X C 1
ATOM 529 O O . CYS A 1 75 ? 19.528 -36.364 -11.248 1.00 16.93 79 CYS X O 1
ATOM 532 N N . VAL A 1 76 ? 17.494 -37.255 -11.612 1.00 16.59 80 VAL X N 1
ATOM 533 C CA . VAL A 1 76 ? 17.677 -37.364 -13.054 1.00 16.25 80 VAL X CA 1
ATOM 534 C C . VAL A 1 76 ? 17.149 -36.108 -13.737 1.00 15.95 80 VAL X C 1
ATOM 535 O O . VAL A 1 76 ? 17.467 -35.834 -14.891 1.00 16.44 80 VAL X O 1
ATOM 539 N N . GLY A 1 77 ? 16.339 -35.343 -13.013 1.00 15.38 81 GLY X N 1
ATOM 540 C CA . GLY A 1 77 ? 15.798 -34.122 -13.575 1.00 14.20 81 GLY X CA 1
ATOM 541 C C . GLY A 1 77 ? 15.475 -33.090 -12.514 1.00 14.01 81 GLY X C 1
ATOM 542 O O . GLY A 1 77 ? 15.270 -33.425 -11.346 1.00 14.29 81 GLY X O 1
ATOM 543 N N . ILE A 1 78 ? 15.454 -31.827 -12.930 1.00 12.28 82 ILE X N 1
ATOM 544 C CA . ILE A 1 78 ? 15.121 -30.715 -12.052 1.00 12.11 82 ILE X CA 1
ATOM 545 C C . ILE A 1 78 ? 14.089 -29.870 -12.785 1.00 11.26 82 ILE X C 1
ATOM 546 O O . ILE A 1 78 ? 14.332 -29.424 -13.912 1.00 11.53 82 ILE X O 1
ATOM 551 N N . PHE A 1 79 ? 12.933 -29.680 -12.158 1.00 11.31 83 PHE X N 1
ATOM 552 C CA . PHE A 1 79 ? 11.869 -28.860 -12.728 1.00 11.33 83 PHE X CA 1
ATOM 553 C C . PHE A 1 79 ? 11.782 -27.629 -11.835 1.00 11.96 83 PHE X C 1
ATOM 554 O O . PHE A 1 79 ? 11.249 -27.688 -10.723 1.00 11.89 83 PHE X O 1
ATOM 562 N N . HIS A 1 80 ? 12.323 -26.517 -12.318 1.00 12.02 84 HIS X N 1
ATOM 563 C CA . HIS A 1 80 ? 12.326 -25.281 -11.553 1.00 12.19 84 HIS X CA 1
ATOM 564 C C . HIS A 1 80 ? 11.101 -24.438 -11.896 1.00 12.74 84 HIS X C 1
ATOM 565 O O . HIS A 1 80 ? 11.094 -23.713 -12.895 1.00 13.34 84 HIS X O 1
ATOM 572 N N . THR A 1 81 ? 10.072 -24.535 -11.055 1.00 12.73 85 THR X N 1
ATOM 573 C CA . THR A 1 81 ? 8.816 -23.811 -11.266 1.00 15.38 85 THR X CA 1
ATOM 574 C C . THR A 1 81 ? 8.628 -22.628 -10.319 1.00 18.69 85 THR X C 1
ATOM 575 O O . THR A 1 81 ? 7.677 -21.857 -10.465 1.00 20.61 85 THR X O 1
ATOM 579 N N . ALA A 1 82 ? 9.531 -22.490 -9.354 1.00 20.32 86 ALA X N 1
ATOM 580 C CA . ALA A 1 82 ? 9.441 -21.421 -8.364 1.00 23.75 86 ALA X CA 1
ATOM 581 C C . ALA A 1 82 ? 10.180 -20.134 -8.716 1.00 25.84 86 ALA X C 1
ATOM 582 O O . ALA A 1 82 ? 11.154 -20.139 -9.470 1.00 26.29 86 ALA X O 1
ATOM 584 N N . SER A 1 83 ? 9.695 -19.033 -8.150 1.00 28.97 87 SER X N 1
ATOM 585 C CA . SER A 1 83 ? 10.282 -17.711 -8.337 1.00 31.54 87 SER X CA 1
ATOM 586 C C . SER A 1 83 ? 10.255 -16.983 -6.995 1.00 33.33 87 SER X C 1
ATOM 587 O O . SER A 1 83 ? 9.422 -17.279 -6.137 1.00 33.85 87 SER X O 1
ATOM 590 N N . PRO A 1 84 ? 11.167 -16.019 -6.798 1.00 34.75 88 PRO X N 1
ATOM 591 C CA . PRO A 1 84 ? 11.240 -15.254 -5.549 1.00 36.61 88 PRO X CA 1
ATOM 592 C C . PRO A 1 84 ? 9.956 -14.501 -5.206 1.00 38.60 88 PRO X C 1
ATOM 593 O O . PRO A 1 84 ? 9.504 -14.517 -4.060 1.00 39.30 88 PRO X O 1
ATOM 597 N N . ILE A 1 85 ? 9.373 -13.845 -6.203 1.00 39.93 89 ILE X N 1
ATOM 598 C CA . ILE A 1 85 ? 8.147 -13.084 -6.000 1.00 42.30 89 ILE X CA 1
ATOM 599 C C . ILE A 1 85 ? 7.233 -13.146 -7.221 1.00 43.21 89 ILE X C 1
ATOM 600 O O . ILE A 1 85 ? 7.374 -12.362 -8.161 1.00 44.87 89 ILE X O 1
ATOM 605 N N . GLU A 1 94 ? 18.439 -2.383 -9.239 1.00 41.06 98 GLU X N 1
ATOM 606 C CA . GLU A 1 94 ? 19.575 -3.294 -9.167 1.00 41.00 98 GLU X CA 1
ATOM 607 C C . GLU A 1 94 ? 19.318 -4.408 -8.158 1.00 40.09 98 GLU X C 1
ATOM 608 O O . GLU A 1 94 ? 19.740 -5.548 -8.357 1.00 40.01 98 GLU X O 1
ATOM 614 N N . ILE A 1 95 ? 18.622 -4.073 -7.076 1.00 39.01 99 ILE X N 1
ATOM 615 C CA . ILE A 1 95 ? 18.308 -5.043 -6.034 1.00 37.96 99 ILE X CA 1
ATOM 616 C C . ILE A 1 95 ? 17.284 -6.058 -6.532 1.00 36.76 99 ILE X C 1
ATOM 617 O O . ILE A 1 95 ? 17.455 -7.264 -6.349 1.00 36.05 99 ILE X O 1
ATOM 622 N N . VAL A 1 96 ? 16.220 -5.566 -7.159 1.00 34.71 100 VAL X N 1
ATOM 623 C CA . VAL A 1 96 ? 15.177 -6.438 -7.685 1.00 32.20 100 VAL X CA 1
ATOM 624 C C . VAL A 1 96 ? 15.760 -7.369 -8.742 1.00 31.17 100 VAL X C 1
ATOM 625 O O . VAL A 1 96 ? 15.474 -8.566 -8.754 1.00 29.49 100 VAL X O 1
ATOM 629 N N . THR A 1 97 ? 16.579 -6.811 -9.629 1.00 28.94 101 THR X N 1
ATOM 630 C CA . THR A 1 97 ? 17.202 -7.599 -10.684 1.00 28.07 101 THR X CA 1
ATOM 631 C C . THR A 1 97 ? 18.047 -8.712 -10.074 1.00 28.27 101 THR X C 1
ATOM 632 O O . THR A 1 97 ? 18.057 -9.837 -10.572 1.00 27.80 101 THR X O 1
ATOM 636 N N . LYS A 1 98 ? 18.748 -8.396 -8.989 1.00 28.07 102 LYS X N 1
ATOM 637 C CA . LYS A 1 98 ? 19.588 -9.379 -8.316 1.00 28.64 102 LYS X CA 1
ATOM 638 C C . LYS A 1 98 ? 18.754 -10.527 -7.752 1.00 28.24 102 LYS X C 1
ATOM 639 O O . LYS A 1 98 ? 19.102 -11.695 -7.922 1.00 27.85 102 LYS X O 1
ATOM 645 N N . ARG A 1 99 ? 17.654 -10.195 -7.082 1.00 27.68 103 ARG X N 1
ATOM 646 C CA . ARG A 1 99 ? 16.786 -11.217 -6.506 1.00 27.36 103 ARG X CA 1
ATOM 647 C C . ARG A 1 99 ? 16.179 -12.089 -7.600 1.00 26.09 103 ARG X C 1
ATOM 648 O O . ARG A 1 99 ? 16.025 -13.300 -7.428 1.00 24.37 103 ARG X O 1
ATOM 656 N N . THR A 1 100 ? 15.837 -11.467 -8.723 1.00 24.96 104 THR X N 1
ATOM 657 C CA . THR A 1 100 ? 15.247 -12.183 -9.847 1.00 23.80 104 THR X CA 1
ATOM 658 C C . THR A 1 100 ? 16.232 -13.172 -10.455 1.00 22.74 104 THR X C 1
ATOM 659 O O . THR A 1 100 ? 15.938 -14.362 -10.567 1.00 22.72 104 THR X O 1
ATOM 663 N N . VAL A 1 101 ? 17.407 -12.679 -10.835 1.00 22.19 105 VAL X N 1
ATOM 664 C CA . VAL A 1 101 ? 18.426 -13.528 -11.439 1.00 22.18 105 VAL X CA 1
ATOM 665 C C . VAL A 1 101 ? 18.912 -14.604 -10.473 1.00 21.96 105 VAL X C 1
ATOM 666 O O . VAL A 1 101 ? 19.079 -15.761 -10.856 1.00 21.97 105 VAL X O 1
ATOM 670 N N . ASP A 1 102 ? 19.131 -14.223 -9.220 1.00 22.35 106 ASP X N 1
ATOM 671 C CA . ASP A 1 102 ? 19.595 -15.164 -8.207 1.00 22.17 106 ASP X CA 1
ATOM 672 C C . ASP A 1 102 ? 18.586 -16.286 -7.959 1.00 20.75 106 ASP X C 1
ATOM 673 O O . ASP A 1 102 ? 18.970 -17.443 -7.787 1.00 20.61 106 ASP X O 1
ATOM 678 N N . GLY A 1 103 ? 17.301 -15.943 -7.947 1.00 19.40 107 GLY X N 1
ATOM 679 C CA . GLY A 1 103 ? 16.266 -16.937 -7.715 1.00 19.79 107 GLY X CA 1
ATOM 680 C C . GLY A 1 103 ? 16.113 -17.905 -8.873 1.00 17.85 107 GLY X C 1
ATOM 681 O O . GLY A 1 103 ? 15.806 -19.084 -8.685 1.00 18.00 107 GLY X O 1
ATOM 682 N N . ALA A 1 104 ? 16.320 -17.402 -10.082 1.00 17.25 108 ALA X N 1
ATOM 683 C CA . ALA A 1 104 ? 16.215 -18.240 -11.265 1.00 16.70 108 ALA X CA 1
ATOM 684 C C . ALA A 1 104 ? 17.430 -19.155 -11.367 1.00 15.45 108 ALA X C 1
ATOM 685 O O . ALA A 1 104 ? 17.306 -20.320 -11.748 1.00 14.77 108 ALA X O 1
ATOM 687 N N . LEU A 1 105 ? 18.597 -18.628 -11.000 1.00 15.05 109 LEU X N 1
ATOM 688 C CA . LEU A 1 105 ? 19.846 -19.377 -11.102 1.00 14.51 109 LEU X CA 1
ATOM 689 C C . LEU A 1 105 ? 20.298 -20.222 -9.919 1.00 13.94 109 LEU X C 1
ATOM 690 O O . LEU A 1 105 ? 21.134 -21.103 -10.095 1.00 15.25 109 LEU X O 1
ATOM 695 N N . GLY A 1 106 ? 19.762 -19.961 -8.731 1.00 14.93 110 GLY X N 1
ATOM 696 C CA . GLY A 1 106 ? 20.175 -20.706 -7.550 1.00 16.28 110 GLY X CA 1
ATOM 697 C C . GLY A 1 106 ? 20.311 -22.209 -7.716 1.00 15.21 110 GLY X C 1
ATOM 698 O O . GLY A 1 106 ? 21.403 -22.778 -7.588 1.00 15.23 110 GLY X O 1
ATOM 699 N N . ILE A 1 107 ? 19.199 -22.868 -8.006 1.00 14.13 111 ILE X N 1
ATOM 700 C CA . ILE A 1 107 ? 19.224 -24.310 -8.163 1.00 14.24 111 ILE X CA 1
ATOM 701 C C . ILE A 1 107 ? 19.948 -24.742 -9.444 1.00 14.19 111 ILE X C 1
ATOM 702 O O . ILE A 1 107 ? 20.468 -25.855 -9.525 1.00 14.32 111 ILE X O 1
ATOM 707 N N . LEU A 1 108 ? 20.004 -23.864 -10.443 1.00 13.71 112 LEU X N 1
ATOM 708 C CA . LEU A 1 108 ? 20.714 -24.196 -11.675 1.00 14.09 112 LEU X CA 1
ATOM 709 C C . LEU A 1 108 ? 22.224 -24.233 -11.387 1.00 13.85 112 LEU X C 1
ATOM 710 O O . LEU A 1 108 ? 22.944 -25.098 -11.890 1.00 14.03 112 LEU X O 1
ATOM 715 N N . LYS A 1 109 ? 22.702 -23.296 -10.573 1.00 15.12 113 LYS X N 1
ATOM 716 C CA . LYS A 1 109 ? 24.118 -23.269 -10.214 1.00 16.46 113 LYS X CA 1
ATOM 717 C C . LYS A 1 109 ? 24.464 -24.540 -9.441 1.00 16.20 113 LYS X C 1
ATOM 718 O O . LYS A 1 109 ? 25.543 -25.109 -9.608 1.00 17.19 113 LYS X O 1
ATOM 724 N N . ALA A 1 110 ? 23.537 -24.988 -8.601 1.00 15.63 114 ALA X N 1
ATOM 725 C CA . ALA A 1 110 ? 23.751 -26.199 -7.812 1.00 15.56 114 ALA X CA 1
ATOM 726 C C . ALA A 1 110 ? 23.885 -27.421 -8.717 1.00 17.09 114 ALA X C 1
ATOM 727 O O . ALA A 1 110 ? 24.547 -28.399 -8.364 1.00 17.74 114 ALA X O 1
ATOM 729 N N . CYS A 1 111 ? 23.256 -27.347 -9.888 1.00 17.08 115 CYS X N 1
ATOM 730 C CA . CYS A 1 111 ? 23.254 -28.434 -10.864 1.00 20.18 115 CYS X CA 1
ATOM 731 C C . CYS A 1 111 ? 24.569 -28.593 -11.624 1.00 18.47 115 CYS X C 1
ATOM 732 O O . CYS A 1 111 ? 24.804 -29.625 -12.251 1.00 18.51 115 CYS X O 1
ATOM 735 N N . VAL A 1 112 ? 25.424 -27.577 -11.575 1.00 18.44 116 VAL X N 1
ATOM 736 C CA . VAL A 1 112 ? 26.699 -27.647 -12.280 1.00 20.68 116 VAL X CA 1
ATOM 737 C C . VAL A 1 112 ? 27.478 -28.888 -11.852 1.00 21.91 116 VAL X C 1
ATOM 738 O O . VAL A 1 112 ? 27.662 -29.137 -10.660 1.00 23.24 116 VAL X O 1
ATOM 742 N N . ASN A 1 113 ? 27.916 -29.668 -12.835 1.00 23.72 117 ASN X N 1
ATOM 743 C CA . ASN A 1 113 ? 28.681 -30.885 -12.581 1.00 25.23 117 ASN X CA 1
ATOM 744 C C . ASN A 1 113 ? 27.894 -32.017 -11.920 1.00 24.24 117 ASN X C 1
ATOM 745 O O . ASN A 1 113 ? 28.485 -32.938 -11.353 1.00 24.56 117 ASN X O 1
ATOM 750 N N . SER A 1 114 ? 26.566 -31.955 -11.983 1.00 22.22 118 SER X N 1
ATOM 751 C CA . SER A 1 114 ? 25.750 -33.018 -11.409 1.00 21.22 118 SER X CA 1
ATOM 752 C C . SER A 1 114 ? 26.085 -34.302 -12.149 1.00 21.81 118 SER X C 1
ATOM 753 O O . SER A 1 114 ? 26.238 -34.298 -13.369 1.00 22.83 118 SER X O 1
ATOM 756 N N . LYS A 1 115 ? 26.191 -35.399 -11.412 1.00 22.04 119 LYS X N 1
ATOM 757 C CA . LYS A 1 115 ? 26.517 -36.684 -12.014 1.00 22.98 119 LYS X CA 1
ATOM 758 C C . LYS A 1 115 ? 25.283 -37.414 -12.530 1.00 22.10 119 LYS X C 1
ATOM 759 O O . LYS A 1 115 ? 25.408 -38.447 -13.187 1.00 24.00 119 LYS X O 1
ATOM 765 N N . THR A 1 116 ? 24.096 -3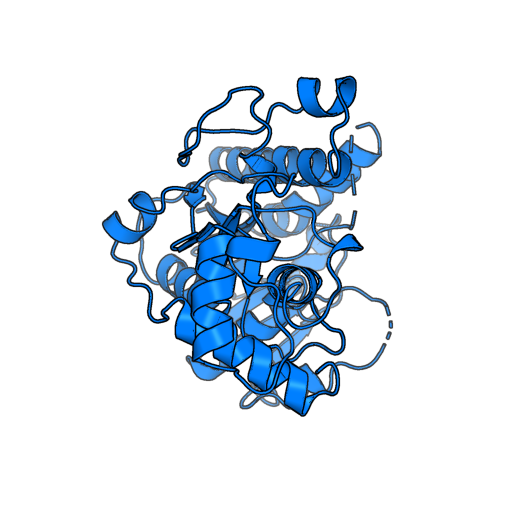6.878 -12.256 1.00 20.54 120 THR X N 1
ATOM 766 C CA . THR A 1 116 ? 22.872 -37.561 -12.663 1.00 19.07 120 THR X CA 1
ATOM 767 C C . THR A 1 116 ? 21.788 -36.774 -13.401 1.00 18.10 120 THR X C 1
ATOM 768 O O . THR A 1 116 ? 20.984 -37.368 -14.119 1.00 18.51 120 THR X O 1
ATOM 772 N N . VAL A 1 117 ? 21.741 -35.458 -13.227 1.00 16.85 121 VAL X N 1
ATOM 773 C CA . VAL A 1 117 ? 20.706 -34.669 -13.895 1.00 16.83 121 VAL X CA 1
ATOM 774 C C . VAL A 1 117 ? 20.881 -34.651 -15.414 1.00 16.62 121 VAL X C 1
ATOM 775 O O . VAL A 1 117 ? 21.917 -34.216 -15.922 1.00 19.20 121 VAL X O 1
ATOM 779 N N . LYS A 1 118 ? 19.866 -35.123 -16.135 1.00 17.27 122 LYS X N 1
ATOM 780 C CA . LYS A 1 118 ? 19.927 -35.152 -17.592 1.00 17.74 122 LYS X CA 1
ATOM 781 C C . LYS A 1 118 ? 19.197 -33.976 -18.236 1.00 17.22 122 LYS X C 1
ATOM 782 O O . LYS A 1 118 ? 19.452 -33.641 -19.391 1.00 18.72 122 LYS X O 1
ATOM 788 N N . ARG A 1 119 ? 18.287 -33.354 -17.496 1.00 15.29 123 ARG X N 1
ATOM 789 C CA . ARG A 1 119 ? 17.578 -32.193 -18.018 1.00 13.59 123 ARG X CA 1
ATOM 790 C C . ARG A 1 119 ? 17.111 -31.270 -16.900 1.00 12.85 123 ARG X C 1
ATOM 791 O O . ARG A 1 119 ? 16.615 -31.724 -15.866 1.00 12.60 123 ARG X O 1
ATOM 799 N N . PHE A 1 120 ? 17.292 -29.972 -17.123 1.00 12.33 124 PHE X N 1
ATOM 800 C CA . PHE A 1 120 ? 16.866 -28.928 -16.196 1.00 10.86 124 PHE X CA 1
ATOM 801 C C . PHE A 1 120 ? 15.776 -28.185 -16.958 1.00 11.58 124 PHE X C 1
ATOM 802 O O . PHE A 1 120 ? 16.034 -27.627 -18.025 1.00 12.07 124 PHE X O 1
ATOM 810 N N . ILE A 1 121 ? 14.559 -28.201 -16.427 1.00 11.00 125 ILE X N 1
ATOM 811 C CA . ILE A 1 121 ? 13.448 -27.539 -17.098 1.00 10.95 125 ILE X CA 1
ATOM 812 C C . ILE A 1 121 ? 12.966 -26.347 -16.290 1.00 10.78 125 ILE X C 1
ATOM 813 O O . ILE A 1 121 ? 12.535 -26.478 -15.139 1.00 11.22 125 ILE X O 1
ATOM 818 N N . TYR A 1 122 ? 13.052 -25.178 -16.913 1.00 10.70 126 TYR X N 1
ATOM 819 C CA . TYR A 1 122 ? 12.657 -23.927 -16.284 1.00 10.66 126 TYR X CA 1
ATOM 820 C C . TYR A 1 122 ? 11.307 -23.451 -16.789 1.00 10.65 126 TYR X C 1
ATOM 821 O O . TYR A 1 122 ? 11.069 -23.394 -17.995 1.00 10.69 126 TYR X O 1
ATOM 830 N N . THR A 1 123 ? 10.435 -23.101 -15.854 1.00 11.23 127 THR X N 1
ATOM 831 C CA . THR A 1 123 ? 9.107 -22.608 -16.177 1.00 12.13 127 THR X CA 1
ATOM 832 C C . THR A 1 123 ? 9.152 -21.122 -16.510 1.00 12.23 127 THR X C 1
ATOM 833 O O . THR A 1 123 ? 9.481 -20.309 -15.645 1.00 14.35 127 THR X O 1
ATOM 837 N N . SER A 1 124 ? 8.851 -20.764 -17.757 1.00 11.56 128 SER X N 1
ATOM 838 C CA . SER A 1 124 ? 8.816 -19.355 -18.127 1.00 11.53 128 SER X CA 1
ATOM 839 C C . SER A 1 124 ? 7.367 -18.931 -18.339 1.00 12.61 128 SER X C 1
ATOM 840 O O . SER A 1 124 ? 6.445 -19.658 -17.960 1.00 13.21 128 SER X O 1
ATOM 843 N N . SER A 1 125 ? 7.166 -17.782 -18.976 1.00 12.48 129 SER X N 1
ATOM 844 C CA . SER A 1 125 ? 5.831 -17.221 -19.130 1.00 12.94 129 SER X CA 1
ATOM 845 C C . SER A 1 125 ? 5.620 -16.447 -20.423 1.00 12.76 129 SER X C 1
ATOM 846 O O . SER A 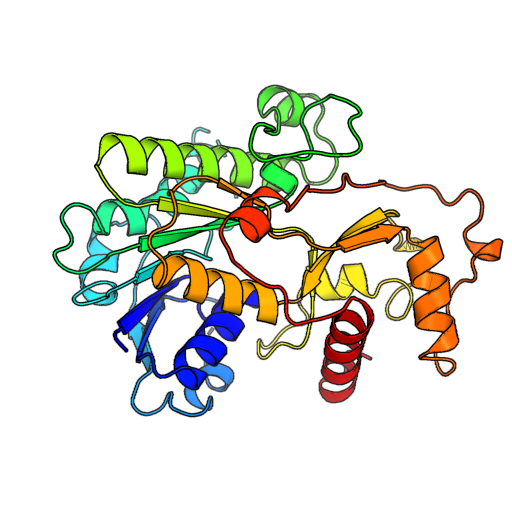1 125 ? 6.574 -15.965 -21.026 1.00 12.41 129 SER X O 1
ATOM 849 N N . GLY A 1 126 ? 4.360 -16.325 -20.837 1.00 12.96 130 GLY X N 1
ATOM 850 C CA . GLY A 1 126 ? 4.046 -15.569 -22.034 1.00 13.22 130 GLY X CA 1
ATOM 851 C C . GLY A 1 126 ? 4.439 -14.113 -21.851 1.00 12.50 130 GLY X C 1
ATOM 852 O O . GLY A 1 126 ? 4.625 -13.384 -22.825 1.00 13.36 130 GLY X O 1
ATOM 853 N N . SER A 1 127 ? 4.574 -13.681 -20.599 1.00 12.95 131 SER X N 1
ATOM 854 C CA . SER A 1 127 ? 4.962 -12.301 -20.326 1.00 14.15 131 SER X CA 1
ATOM 855 C C . SER A 1 127 ? 6.406 -12.052 -20.761 1.00 13.90 131 SER X C 1
ATOM 856 O O . SER A 1 127 ? 6.820 -10.905 -20.928 1.00 13.93 131 SER X O 1
ATOM 859 N N . ALA A 1 128 ? 7.173 -13.124 -20.942 1.00 12.69 132 ALA X N 1
ATOM 860 C CA . ALA A 1 128 ? 8.565 -13.000 -21.367 1.00 12.53 132 ALA X CA 1
ATOM 861 C C . ALA A 1 128 ? 8.698 -12.806 -22.878 1.00 12.73 132 ALA X C 1
ATOM 862 O O . ALA A 1 128 ? 9.801 -12.570 -23.384 1.00 12.85 132 ALA X O 1
ATOM 864 N N . VAL A 1 129 ? 7.582 -12.902 -23.600 1.00 12.16 133 VAL X N 1
ATOM 865 C CA . VAL A 1 129 ? 7.606 -12.731 -25.053 1.00 14.29 133 VAL X CA 1
ATOM 866 C C . VAL A 1 129 ? 6.572 -11.749 -25.602 1.00 14.25 133 VAL X C 1
ATOM 867 O O . VAL A 1 129 ? 6.763 -11.189 -26.682 1.00 15.80 133 VAL X O 1
ATOM 871 N N . SER A 1 130 ? 5.490 -11.538 -24.855 1.00 16.00 134 SER X N 1
ATOM 872 C CA . SER A 1 130 ? 4.385 -10.692 -25.309 1.00 17.06 134 SER X CA 1
ATOM 873 C C . SER A 1 130 ? 4.531 -9.173 -25.301 1.00 18.84 134 SER X C 1
ATOM 874 O O . SER A 1 130 ? 3.732 -8.479 -25.931 1.00 20.52 134 SER X O 1
ATOM 877 N N . PHE A 1 131 ? 5.532 -8.651 -24.601 1.00 19.13 135 PHE X N 1
ATOM 878 C CA . PHE A 1 131 ? 5.729 -7.206 -24.545 1.00 21.22 135 PHE X CA 1
ATOM 879 C C . PHE A 1 131 ? 6.940 -6.799 -25.375 1.00 22.57 135 PHE X C 1
ATOM 880 O O . PHE A 1 131 ? 7.869 -6.174 -24.864 1.00 21.23 135 PHE X O 1
ATOM 888 N N . ASN A 1 132 ? 6.917 -7.152 -26.657 1.00 26.10 136 ASN X N 1
ATOM 889 C CA . ASN A 1 132 ? 8.020 -6.851 -27.566 1.00 30.02 136 ASN X CA 1
ATOM 890 C C . ASN A 1 132 ? 7.910 -5.512 -28.294 1.00 31.41 136 ASN X C 1
ATOM 891 O O . ASN A 1 132 ? 8.772 -5.173 -29.106 1.00 32.26 136 ASN X O 1
ATOM 896 N N . GLY A 1 133 ? 6.856 -4.756 -28.007 1.00 31.88 137 GLY X N 1
ATOM 897 C CA . GLY A 1 133 ? 6.684 -3.461 -28.642 1.00 33.48 137 GLY X CA 1
ATOM 898 C C . GLY A 1 133 ? 6.116 -3.510 -30.048 1.00 34.99 137 GLY X C 1
ATOM 899 O O . GLY A 1 133 ? 5.722 -2.482 -30.600 1.00 35.24 137 GLY X O 1
ATOM 900 N N . LYS A 1 134 ? 6.079 -4.702 -30.634 1.00 35.91 138 LYS X N 1
ATOM 901 C CA . LYS A 1 134 ? 5.548 -4.873 -31.980 1.00 37.15 138 LYS X CA 1
ATOM 902 C C . LYS A 1 134 ? 4.126 -5.419 -31.907 1.00 37.49 138 LYS X C 1
ATOM 903 O O . LYS A 1 134 ? 3.744 -6.044 -30.917 1.00 38.66 138 LYS X O 1
ATOM 909 N N . ASP A 1 135 ? 3.342 -5.180 -32.952 1.00 38.12 139 ASP X N 1
ATOM 910 C CA . ASP A 1 135 ? 1.959 -5.641 -32.982 1.00 37.67 139 ASP X CA 1
ATOM 911 C C . ASP A 1 135 ? 1.794 -6.954 -33.739 1.00 36.20 139 ASP X C 1
ATOM 912 O O . ASP A 1 135 ? 1.009 -7.039 -34.683 1.00 37.67 139 ASP X O 1
ATOM 917 N N . LYS A 1 136 ? 2.532 -7.979 -33.322 1.00 33.54 140 LYS X N 1
ATOM 918 C CA . LYS A 1 136 ? 2.449 -9.284 -33.969 1.00 29.83 140 LYS X CA 1
ATOM 919 C C . LYS A 1 136 ? 1.464 -10.174 -33.222 1.00 27.02 140 LYS X C 1
ATOM 920 O O . LYS A 1 136 ? 1.566 -10.339 -32.006 1.00 25.89 140 LYS X O 1
ATOM 926 N N . ASP A 1 137 ? 0.513 -10.749 -33.952 1.00 23.49 141 ASP X N 1
ATOM 927 C CA . ASP A 1 137 ? -0.492 -11.608 -33.337 1.00 22.62 141 ASP X CA 1
ATOM 928 C C . ASP A 1 137 ? -0.034 -13.052 -33.155 1.00 18.31 141 ASP X C 1
ATOM 929 O O . ASP A 1 137 ? -0.711 -13.836 -32.498 1.00 17.25 141 ASP X O 1
ATOM 934 N N . VAL A 1 138 ? 1.105 -13.406 -33.745 1.00 15.15 142 VAL X N 1
ATOM 935 C CA . VAL A 1 138 ? 1.650 -14.756 -33.607 1.00 14.69 142 VAL X CA 1
ATOM 936 C C . VAL A 1 138 ? 3.135 -14.639 -33.283 1.00 14.80 142 VAL X C 1
ATOM 937 O O . VAL A 1 138 ? 3.890 -13.990 -34.010 1.00 16.49 142 VAL X O 1
ATOM 941 N N . LEU A 1 139 ? 3.548 -15.267 -32.189 1.00 13.61 143 LEU X N 1
ATOM 942 C CA . LEU A 1 139 ? 4.942 -15.226 -31.756 1.00 12.15 143 LEU X CA 1
ATOM 943 C C . LEU A 1 139 ? 5.545 -16.621 -31.687 1.00 12.09 143 LEU X C 1
ATOM 944 O O . LEU A 1 139 ? 4.825 -17.614 -31.581 1.00 13.69 143 LEU X O 1
ATOM 949 N N . ASP A 1 140 ? 6.870 -16.696 -31.776 1.00 11.95 144 ASP X N 1
ATOM 950 C CA . ASP A 1 140 ? 7.548 -17.977 -31.643 1.00 11.14 144 ASP X CA 1
ATOM 951 C C . ASP A 1 140 ? 8.724 -17.837 -30.676 1.00 11.50 144 ASP X C 1
ATOM 952 O O . ASP A 1 140 ? 8.868 -16.810 -30.007 1.00 11.83 144 ASP X O 1
ATOM 957 N N . GLU A 1 141 ? 9.555 -18.865 -30.596 1.00 11.63 145 GLU X N 1
ATOM 958 C CA . GLU A 1 141 ? 10.674 -18.866 -29.663 1.00 11.34 145 GLU X CA 1
ATOM 959 C C . GLU A 1 141 ? 11.783 -17.841 -29.912 1.00 12.43 145 GLU X C 1
ATOM 960 O O . GLU A 1 141 ? 12.710 -17.718 -29.103 1.00 12.75 145 GLU X O 1
ATOM 966 N N . SER A 1 142 ? 11.695 -17.104 -31.015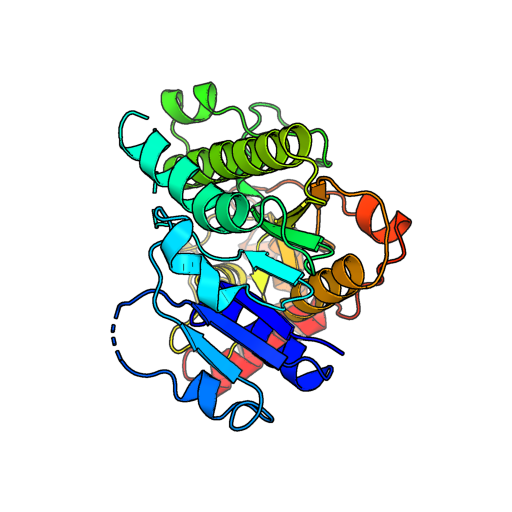 1.00 12.73 146 SER X N 1
ATOM 967 C CA . SER A 1 142 ? 12.703 -16.086 -31.311 1.00 13.08 146 SER X CA 1
ATOM 968 C C . SER A 1 142 ? 12.282 -14.730 -30.750 1.00 13.99 146 SER X C 1
ATOM 969 O O . SER A 1 142 ? 13.076 -13.788 -30.717 1.00 15.33 146 SER X O 1
ATOM 972 N N . ASP A 1 143 ? 11.035 -14.633 -30.300 1.00 13.35 147 ASP X N 1
ATOM 973 C CA . ASP A 1 143 ? 10.515 -13.380 -29.766 1.00 13.27 147 ASP X CA 1
ATOM 974 C C . ASP A 1 143 ? 10.764 -13.200 -28.277 1.00 13.49 147 ASP X C 1
ATOM 975 O O . ASP A 1 143 ? 10.678 -14.150 -27.498 1.00 13.21 147 ASP X O 1
ATOM 980 N N . TRP A 1 144 ? 11.069 -11.964 -27.893 1.00 12.97 148 TRP X N 1
ATOM 981 C CA . TRP A 1 144 ? 11.340 -11.606 -26.505 1.00 12.73 148 TRP X CA 1
ATOM 982 C C . TRP A 1 144 ? 10.719 -10.271 -26.139 1.00 13.92 148 TRP X C 1
ATOM 983 O O . TRP A 1 144 ? 10.649 -9.366 -26.972 1.00 15.32 148 TRP X O 1
ATOM 994 N N . SER A 1 145 ? 10.281 -10.145 -24.891 1.00 12.74 149 SER X N 1
ATOM 995 C CA . SER A 1 145 ? 9.733 -8.884 -24.416 1.00 13.62 149 SER X CA 1
ATOM 996 C C . SER A 1 145 ? 10.903 -7.905 -24.317 1.00 14.95 149 SER X C 1
ATOM 997 O O . SER A 1 145 ? 12.053 -8.314 -24.129 1.00 15.25 149 SER X O 1
ATOM 1000 N N . ASP A 1 146 ? 10.598 -6.618 -24.448 1.00 15.62 150 ASP X N 1
ATOM 1001 C CA . ASP A 1 146 ? 11.598 -5.553 -24.387 1.00 17.62 150 ASP X CA 1
ATOM 1002 C C . ASP A 1 146 ? 11.609 -4.977 -22.971 1.00 16.61 150 ASP X C 1
ATOM 1003 O O . ASP A 1 146 ? 10.696 -4.247 -22.586 1.00 16.40 150 ASP X O 1
ATOM 1008 N N . VAL A 1 147 ? 12.639 -5.307 -22.197 1.00 15.87 151 VAL X N 1
ATOM 1009 C CA . VAL A 1 147 ? 12.743 -4.832 -20.820 1.00 16.73 151 VAL X CA 1
ATOM 1010 C C . VAL A 1 147 ? 12.819 -3.308 -20.701 1.00 16.65 151 VAL X C 1
ATOM 1011 O O . VAL A 1 147 ? 12.220 -2.722 -19.798 1.00 16.03 151 VAL X O 1
ATOM 1015 N N . ASP A 1 148 ? 13.551 -2.665 -21.605 1.00 17.80 152 ASP X N 1
ATOM 1016 C CA . ASP A 1 148 ? 13.663 -1.212 -21.557 1.00 18.55 152 ASP X CA 1
ATOM 1017 C C . ASP A 1 148 ? 12.304 -0.569 -21.801 1.00 17.78 152 ASP X C 1
ATOM 1018 O O . ASP A 1 148 ? 11.941 0.406 -21.141 1.00 18.00 152 ASP X O 1
ATOM 1023 N N . LEU A 1 149 ? 11.547 -1.128 -22.740 1.00 17.88 153 LEU X N 1
ATOM 1024 C CA . LEU A 1 149 ? 10.224 -0.606 -23.056 1.00 17.99 153 LEU X CA 1
ATOM 1025 C C . LEU A 1 149 ? 9.281 -0.826 -21.878 1.00 17.39 153 LEU X C 1
ATOM 1026 O O . LEU A 1 149 ? 8.467 0.035 -21.545 1.00 17.38 153 LEU X O 1
ATOM 1031 N N . LEU A 1 150 ? 9.390 -1.989 -21.247 1.00 15.71 154 LEU X N 1
ATOM 1032 C CA . LEU A 1 150 ? 8.545 -2.303 -20.105 1.00 15.30 154 LEU X CA 1
ATOM 1033 C C . LEU A 1 150 ? 8.769 -1.319 -18.965 1.00 15.95 154 LEU X C 1
ATOM 1034 O O . LEU A 1 150 ? 7.816 -0.843 -18.351 1.00 16.53 154 LEU X O 1
ATOM 1039 N N . ARG A 1 151 ? 10.034 -1.012 -18.693 1.00 16.37 155 ARG X N 1
ATOM 1040 C CA . ARG A 1 151 ? 10.388 -0.098 -17.611 1.00 16.60 155 ARG X CA 1
ATOM 1041 C C . ARG A 1 151 ? 10.018 1.361 -17.851 1.00 16.67 155 ARG X C 1
ATOM 1042 O O . ARG A 1 151 ? 9.785 2.105 -16.898 1.00 17.37 155 ARG X O 1
ATOM 1050 N N . SER A 1 152 ? 9.963 1.768 -19.114 1.00 17.49 156 SER X N 1
ATOM 1051 C CA . SER A 1 152 ? 9.626 3.151 -19.438 1.00 17.27 156 SER X CA 1
ATOM 1052 C C . SER A 1 152 ? 8.133 3.368 -19.660 1.00 18.67 156 SER X C 1
ATOM 1053 O O . SER A 1 152 ? 7.550 4.304 -19.113 1.00 19.78 156 SER X O 1
ATOM 1056 N N . VAL A 1 153 ? 7.517 2.500 -20.458 1.00 17.48 157 VAL X N 1
ATOM 1057 C CA . VAL A 1 153 ? 6.092 2.607 -20.760 1.00 17.60 157 VAL X CA 1
ATOM 1058 C C . VAL A 1 153 ? 5.217 2.093 -19.615 1.00 18.10 157 VAL X C 1
ATOM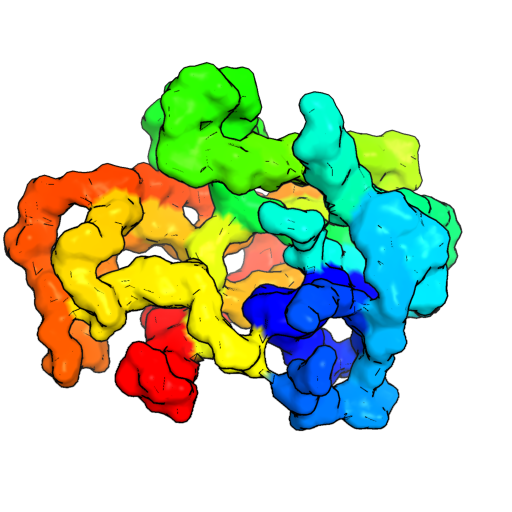 1059 O O . VAL A 1 153 ? 4.110 2.588 -19.392 1.00 18.28 157 VAL X O 1
ATOM 1063 N N . LYS A 1 154 ? 5.722 1.098 -18.895 1.00 16.78 158 LYS X N 1
ATOM 1064 C CA . LYS A 1 154 ? 5.034 0.524 -17.743 1.00 17.70 158 LYS X CA 1
ATOM 1065 C C . LYS A 1 154 ? 3.595 0.049 -17.940 1.00 17.76 158 LYS X C 1
ATOM 1066 O O . LYS A 1 154 ? 2.682 0.477 -17.230 1.00 18.02 158 LYS X O 1
ATOM 1072 N N . PRO A 1 155 ? 3.374 -0.856 -18.904 1.00 17.40 159 PRO X N 1
ATOM 1073 C CA . PRO A 1 155 ? 2.024 -1.369 -19.147 1.00 17.73 159 PRO X CA 1
ATOM 1074 C C . PRO A 1 155 ? 1.612 -2.235 -17.961 1.00 18.06 159 PRO X C 1
ATOM 1075 O O . PRO A 1 155 ? 2.455 -2.632 -17.154 1.00 18.38 159 PRO X O 1
ATOM 1079 N N . PHE A 1 156 ? 0.322 -2.528 -17.849 1.00 17.90 160 PHE X N 1
ATOM 1080 C CA . PHE A 1 156 ? -0.158 -3.347 -16.746 1.00 19.14 160 PHE X CA 1
ATOM 1081 C C . PHE A 1 156 ? 0.619 -4.661 -16.647 1.00 18.37 160 PHE X C 1
ATOM 1082 O O . PHE A 1 156 ? 0.742 -5.395 -17.627 1.00 19.48 160 PHE X O 1
ATOM 1090 N N . GLY A 1 157 ? 1.142 -4.938 -15.455 1.00 17.81 161 GLY X N 1
ATOM 1091 C CA . GLY A 1 157 ? 1.894 -6.161 -15.223 1.00 18.50 161 GLY X CA 1
ATOM 1092 C C . GLY A 1 157 ? 3.346 -6.113 -15.661 1.00 18.42 161 GLY X C 1
ATOM 1093 O O . GLY A 1 157 ? 4.000 -7.156 -15.752 1.00 18.20 161 GLY X O 1
ATOM 1094 N N . TRP A 1 158 ? 3.869 -4.915 -15.910 1.00 17.20 162 TRP X N 1
ATOM 1095 C CA . TRP A 1 158 ? 5.252 -4.788 -16.363 1.00 16.95 162 TRP X CA 1
ATOM 1096 C C . TRP A 1 158 ? 6.306 -5.340 -15.406 1.00 16.46 162 TRP X C 1
ATOM 1097 O O . TRP A 1 158 ? 7.313 -5.880 -15.856 1.00 16.22 162 TRP X O 1
ATOM 1108 N N . ASN A 1 159 ? 6.091 -5.203 -14.100 1.00 17.52 163 ASN X N 1
ATOM 1109 C CA . ASN A 1 159 ? 7.056 -5.708 -13.122 1.00 18.69 163 ASN X CA 1
ATOM 1110 C C . ASN A 1 159 ? 7.261 -7.210 -13.287 1.00 18.23 163 ASN X C 1
ATOM 1111 O O . ASN A 1 159 ? 8.394 -7.693 -13.358 1.00 18.30 163 ASN X O 1
ATOM 1116 N N . TYR A 1 160 ? 6.157 -7.944 -13.346 1.00 17.67 164 TYR X N 1
ATOM 1117 C CA . TYR A 1 160 ? 6.209 -9.391 -13.506 1.00 17.22 164 TYR X CA 1
ATOM 1118 C C . TYR A 1 160 ? 6.858 -9.756 -14.839 1.00 16.11 164 TYR X C 1
ATOM 1119 O O . TYR A 1 160 ? 7.664 -10.680 -14.914 1.00 16.88 164 TYR X O 1
ATOM 1128 N N . ALA A 1 161 ? 6.518 -9.016 -15.891 1.00 14.36 165 ALA X N 1
ATOM 1129 C CA . ALA A 1 161 ? 7.080 -9.283 -17.207 1.00 13.24 165 ALA X CA 1
ATOM 1130 C C . ALA A 1 161 ? 8.595 -9.090 -17.216 1.00 13.78 165 ALA X C 1
ATOM 1131 O O . ALA A 1 161 ? 9.326 -9.889 -17.798 1.00 13.31 165 ALA X O 1
ATOM 1133 N N . VAL A 1 162 ? 9.070 -8.026 -16.575 1.00 13.99 166 VAL X N 1
ATOM 1134 C CA . VAL A 1 162 ? 10.506 -7.780 -16.521 1.00 15.52 166 VAL X CA 1
ATOM 1135 C C . VAL A 1 162 ? 11.188 -8.942 -15.808 1.00 14.49 166 VAL X C 1
ATOM 1136 O O . VAL A 1 162 ? 12.199 -9.467 -16.280 1.00 15.61 166 VAL X O 1
ATOM 1140 N N . SER A 1 163 ? 10.617 -9.345 -14.676 1.00 15.90 167 SER X N 1
ATOM 1141 C CA . SER A 1 163 ? 11.158 -10.444 -13.884 1.00 16.47 167 SER X CA 1
ATOM 1142 C C . SER A 1 163 ? 11.295 -11.723 -14.706 1.00 16.02 167 SER X C 1
ATOM 1143 O O . SER A 1 163 ? 12.362 -12.339 -14.742 1.00 16.31 167 SER X O 1
ATOM 1146 N N . LYS A 1 164 ? 10.214 -12.112 -15.371 1.00 15.07 168 LYS X N 1
ATOM 1147 C CA . LYS A 1 164 ? 10.209 -13.324 -16.179 1.00 14.79 168 LYS X CA 1
ATOM 1148 C C . LYS A 1 164 ? 11.194 -13.265 -17.342 1.00 13.45 168 LYS X C 1
ATOM 1149 O O . LYS A 1 164 ? 11.878 -14.243 -17.640 1.00 12.78 168 LYS X O 1
ATOM 1155 N N . THR A 1 165 ? 11.264 -12.116 -18.007 1.00 12.44 169 THR X N 1
ATOM 1156 C CA . THR A 1 165 ? 12.160 -11.963 -19.144 1.00 12.53 169 THR X CA 1
ATOM 1157 C C . THR A 1 165 ? 13.623 -12.079 -18.719 1.00 13.53 169 THR X C 1
ATOM 1158 O O . THR A 1 165 ? 14.394 -12.834 -19.316 1.00 13.15 169 THR X O 1
ATOM 1162 N N . LEU A 1 166 ? 14.001 -11.333 -17.686 1.00 14.57 170 LEU X N 1
ATOM 1163 C CA . LEU A 1 166 ? 15.377 -11.370 -17.204 1.00 15.16 170 LEU X CA 1
ATOM 1164 C C . LEU A 1 166 ? 15.745 -12.750 -16.671 1.00 13.54 170 LEU X C 1
ATOM 1165 O O . LEU A 1 166 ? 16.852 -13.236 -16.903 1.00 13.90 170 LEU X O 1
ATOM 1170 N N . ALA A 1 167 ? 14.816 -13.381 -15.961 1.00 13.05 171 ALA X N 1
ATOM 1171 C CA . ALA A 1 167 ? 15.079 -14.700 -15.400 1.00 12.75 171 ALA X CA 1
ATOM 1172 C C . ALA A 1 167 ? 15.314 -15.750 -16.477 1.00 12.59 171 ALA X C 1
ATOM 1173 O O . ALA A 1 167 ? 16.278 -16.510 -16.406 1.00 11.71 171 ALA X O 1
ATOM 1175 N N . GLU A 1 168 ? 14.444 -15.795 -17.482 1.00 11.68 172 GLU X N 1
ATOM 1176 C CA . GLU A 1 168 ? 14.611 -16.795 -18.528 1.00 11.36 172 GLU X CA 1
ATOM 1177 C C . GLU A 1 168 ? 15.905 -16.585 -19.302 1.00 12.54 172 GLU X C 1
ATOM 1178 O O . GLU A 1 168 ? 16.604 -17.547 -19.629 1.00 12.05 172 GLU X O 1
ATOM 1184 N N . LYS A 1 169 ? 16.229 -15.330 -19.595 1.00 12.47 173 LYS X N 1
ATOM 1185 C CA . LYS A 1 169 ? 17.460 -15.043 -20.316 1.00 13.88 173 LYS X CA 1
ATOM 1186 C C . LYS A 1 169 ? 18.664 -15.506 -19.506 1.00 13.23 173 LYS X C 1
ATOM 1187 O O . LYS A 1 169 ? 19.600 -16.084 -20.055 1.00 13.40 173 LYS X O 1
ATOM 1193 N N . ALA A 1 170 ? 18.634 -15.264 -18.200 1.00 12.54 174 ALA X N 1
ATOM 1194 C CA . ALA A 1 170 ? 19.742 -15.659 -17.337 1.00 13.41 174 ALA X CA 1
ATOM 1195 C C . ALA A 1 170 ? 19.910 -17.176 -17.320 1.00 13.74 174 ALA X C 1
ATOM 1196 O O . ALA A 1 170 ? 21.030 -17.689 -17.372 1.00 13.32 174 ALA X O 1
ATOM 1198 N N . VAL A 1 171 ? 18.794 -17.891 -17.253 1.00 12.13 175 VAL X N 1
ATOM 1199 C CA . VAL A 1 171 ? 18.823 -19.349 -17.235 1.00 13.15 175 VAL X CA 1
ATOM 1200 C C . VAL A 1 171 ? 19.414 -19.915 -18.528 1.00 12.72 175 VAL X C 1
ATOM 1201 O O . VAL A 1 171 ? 20.280 -20.791 -18.498 1.00 13.40 175 VAL X O 1
ATOM 1205 N N . LEU A 1 172 ? 18.954 -19.414 -19.668 1.00 13.19 176 LEU X N 1
ATOM 1206 C CA . LEU A 1 172 ? 19.456 -19.895 -20.949 1.00 12.54 176 LEU X CA 1
ATOM 1207 C C . LEU A 1 172 ? 20.951 -19.618 -21.097 1.00 13.96 176 LEU X C 1
ATOM 1208 O O . LEU A 1 172 ? 21.713 -20.483 -21.533 1.00 14.86 176 LEU X O 1
ATOM 1213 N N . GLU A 1 173 ? 21.373 -18.414 -20.725 1.00 13.91 177 GLU X N 1
ATOM 1214 C CA . GLU A 1 173 ? 22.779 -18.049 -20.836 1.00 15.55 177 GLU X CA 1
ATOM 1215 C C . GLU A 1 173 ? 23.664 -18.884 -19.921 1.00 14.93 177 GLU X C 1
ATOM 1216 O O . GLU A 1 173 ? 24.695 -19.401 -20.353 1.00 15.69 177 GLU X O 1
ATOM 1222 N N . PHE A 1 174 ? 23.266 -19.015 -18.661 1.00 14.30 178 PHE X N 1
ATOM 1223 C CA . PHE A 1 174 ? 24.049 -19.793 -17.709 1.00 14.70 178 PHE X CA 1
ATOM 1224 C C . PHE A 1 174 ? 24.140 -21.246 -18.156 1.00 16.06 178 PHE X C 1
ATOM 1225 O O . PHE A 1 174 ? 25.206 -21.854 -18.103 1.00 15.72 178 PHE X O 1
ATOM 1233 N N . GLY A 1 175 ? 23.017 -21.807 -18.591 1.00 16.15 179 GLY X N 1
ATOM 1234 C CA . GLY A 1 175 ? 23.020 -23.185 -19.045 1.00 18.49 179 GLY X CA 1
ATOM 1235 C C . GLY A 1 175 ? 24.005 -23.402 -20.177 1.00 19.25 179 GLY X C 1
ATOM 1236 O O . GLY A 1 175 ? 24.745 -24.388 -20.189 1.00 19.85 179 GLY X O 1
ATOM 1237 N N . GLU A 1 176 ? 24.021 -22.473 -21.128 1.00 19.87 180 GLU X N 1
ATOM 1238 C CA . GLU A 1 176 ? 24.916 -22.560 -22.276 1.00 22.34 180 GLU X CA 1
ATOM 1239 C C . GLU A 1 176 ? 26.384 -22.447 -21.875 1.00 22.35 180 GLU X C 1
ATOM 1240 O O . GLU A 1 176 ? 27.228 -23.181 -22.386 1.00 22.82 180 GLU X O 1
ATOM 1246 N N . GLN A 1 177 ? 26.683 -21.531 -20.958 1.00 22.48 181 GLN X N 1
ATOM 1247 C CA . GLN A 1 177 ? 28.057 -21.323 -20.509 1.00 23.21 181 GLN X CA 1
ATOM 1248 C C . GLN A 1 177 ? 28.586 -22.418 -19.591 1.00 23.39 181 GLN X C 1
ATOM 1249 O O . GLN A 1 177 ? 29.800 -22.567 -19.436 1.00 23.83 181 GLN X O 1
ATOM 1255 N N . ASN A 1 178 ? 27.688 -23.189 -18.989 1.00 21.76 182 ASN X N 1
ATOM 1256 C CA . ASN A 1 178 ? 28.100 -24.238 -18.064 1.00 22.34 182 ASN X CA 1
ATOM 1257 C C . ASN A 1 178 ? 27.741 -25.661 -18.478 1.00 22.70 182 ASN X C 1
ATOM 1258 O O . ASN A 1 178 ? 27.749 -26.576 -17.654 1.00 24.88 182 ASN X O 1
ATOM 1263 N N . GLY A 1 179 ? 27.426 -25.836 -19.756 1.00 23.06 183 GLY X N 1
ATOM 1264 C CA . GLY A 1 179 ? 27.094 -27.151 -20.277 1.00 23.56 183 GLY X CA 1
ATOM 1265 C C . GLY A 1 179 ? 25.954 -27.902 -19.615 1.00 23.94 183 GLY X C 1
ATOM 1266 O O . GLY A 1 179 ? 26.026 -29.119 -19.453 1.00 25.81 183 GLY X O 1
ATOM 1267 N N . ILE A 1 180 ? 24.901 -27.193 -19.225 1.00 21.87 184 ILE X N 1
ATOM 1268 C CA . ILE A 1 180 ? 23.750 -27.842 -18.606 1.00 20.82 184 ILE X CA 1
ATOM 1269 C C . ILE A 1 180 ? 22.654 -27.933 -19.662 1.00 18.99 184 ILE X C 1
ATOM 1270 O O . ILE A 1 180 ? 22.392 -26.958 -20.366 1.00 19.22 184 ILE X O 1
ATOM 1275 N N . ASP A 1 181 ? 22.031 -29.102 -19.788 1.00 18.04 185 ASP X N 1
ATOM 1276 C CA . ASP A 1 181 ? 20.969 -29.285 -20.776 1.00 16.55 185 ASP X CA 1
ATOM 1277 C C . ASP A 1 181 ? 19.693 -28.627 -20.266 1.00 15.38 185 ASP X C 1
ATOM 1278 O O . ASP A 1 181 ? 18.882 -29.255 -19.576 1.00 15.48 185 ASP X O 1
ATOM 1283 N N . VAL A 1 182 ? 19.524 -27.359 -20.626 1.00 14.40 186 VAL X N 1
ATOM 1284 C CA . VAL A 1 182 ? 18.381 -26.571 -20.198 1.00 13.19 186 VAL X CA 1
ATOM 1285 C C . VAL A 1 182 ? 17.284 -26.429 -21.236 1.00 13.27 186 VAL X C 1
ATOM 1286 O O . VAL A 1 182 ? 17.544 -26.215 -22.418 1.00 13.22 186 VAL X O 1
ATOM 1290 N N . VAL A 1 183 ? 16.051 -26.569 -20.768 1.00 11.99 187 VAL X N 1
ATOM 1291 C CA . VAL A 1 183 ? 14.878 -26.367 -21.600 1.00 11.91 187 VAL X CA 1
ATOM 1292 C C . VAL A 1 183 ? 14.030 -25.368 -20.828 1.00 11.68 187 VAL X C 1
ATOM 1293 O O . VAL A 1 183 ? 13.936 -25.444 -19.600 1.00 11.93 187 VAL X O 1
ATOM 1297 N N . THR A 1 184 ? 13.451 -24.407 -21.537 1.00 11.37 188 THR X N 1
ATOM 1298 C CA . THR A 1 184 ? 12.565 -23.450 -20.896 1.00 11.29 188 THR X CA 1
ATOM 1299 C C . THR A 1 184 ? 11.218 -23.606 -21.581 1.00 11.97 188 THR X C 1
ATOM 1300 O O . THR A 1 184 ? 11.145 -23.801 -22.798 1.00 12.92 188 THR X O 1
ATOM 1304 N N . LEU A 1 185 ? 10.152 -23.560 -20.794 1.00 11.32 189 LEU X N 1
ATOM 1305 C CA . LEU A 1 185 ? 8.808 -23.689 -21.336 1.00 11.65 189 LEU X CA 1
ATOM 1306 C C . LEU A 1 185 ? 8.088 -22.361 -21.189 1.00 11.53 189 LEU X C 1
ATOM 1307 O O . LEU A 1 185 ? 7.897 -21.865 -20.076 1.00 12.24 189 LEU X O 1
ATOM 1312 N N . ILE A 1 186 ? 7.710 -21.777 -22.318 1.00 10.47 190 ILE X N 1
ATOM 1313 C CA . ILE A 1 186 ? 7.009 -20.500 -22.315 1.00 11.35 190 ILE X CA 1
ATOM 1314 C C . ILE A 1 186 ? 5.530 -20.837 -22.149 1.00 10.90 190 ILE X C 1
ATOM 1315 O O . ILE A 1 186 ? 4.873 -21.307 -23.081 1.00 11.14 190 ILE X O 1
ATOM 1320 N N . LEU A 1 187 ? 5.015 -20.591 -20.948 1.00 9.99 191 LEU X N 1
ATOM 1321 C CA . LEU A 1 187 ? 3.640 -20.935 -20.611 1.00 10.08 191 LEU X CA 1
ATOM 1322 C C . LEU A 1 187 ? 2.648 -19.785 -20.601 1.00 10.43 191 LEU X C 1
ATOM 1323 O O . LEU A 1 187 ? 2.912 -18.720 -20.049 1.00 11.17 191 LEU X O 1
ATOM 1328 N N . PRO A 1 188 ? 1.477 -19.998 -21.216 1.00 9.49 192 PRO X N 1
ATOM 1329 C CA . PRO A 1 188 ? 0.397 -19.012 -21.302 1.00 9.74 192 PRO X CA 1
ATOM 1330 C C . PRO A 1 188 ? -0.477 -19.178 -20.052 1.00 9.63 192 PRO X C 1
ATOM 1331 O O . PRO A 1 188 ? 0.029 -19.532 -18.987 1.00 10.33 192 PRO X O 1
ATOM 1335 N N . PHE A 1 189 ? -1.774 -18.912 -20.162 1.00 10.28 193 PHE X N 1
ATOM 1336 C CA . PHE A 1 189 ? -2.659 -19.108 -19.015 1.00 9.84 193 PHE X CA 1
ATOM 1337 C C . PHE A 1 189 ? -2.769 -20.620 -18.812 1.00 10.53 193 PHE X C 1
ATOM 1338 O O . PHE A 1 189 ? -3.217 -21.338 -19.710 1.00 11.09 193 PHE X O 1
ATOM 1346 N N . ILE A 1 190 ? -2.343 -21.098 -17.646 1.00 9.95 194 ILE X N 1
ATOM 1347 C CA . ILE A 1 190 ? -2.397 -22.526 -17.316 1.00 10.11 194 ILE X CA 1
ATOM 1348 C C . ILE A 1 190 ? -3.725 -22.798 -16.612 1.00 10.00 194 ILE X C 1
ATOM 1349 O O . ILE A 1 190 ? -4.022 -22.197 -15.575 1.00 10.78 194 ILE X O 1
ATOM 1354 N N . VAL A 1 191 ? -4.512 -23.717 -17.168 1.00 9.93 195 VAL X N 1
ATOM 1355 C CA . VAL A 1 191 ? -5.844 -24.004 -16.640 1.00 10.44 195 VAL X CA 1
ATOM 1356 C C . VAL A 1 191 ? -6.173 -25.496 -16.568 1.00 9.92 195 VAL X C 1
ATOM 1357 O O . VAL A 1 191 ? -5.745 -26.276 -17.414 1.00 10.98 195 VAL X O 1
ATOM 1361 N N . GLY A 1 192 ? -6.944 -25.880 -15.551 1.00 10.46 196 GLY X N 1
ATOM 1362 C CA . GLY A 1 192 ? -7.352 -27.268 -15.387 1.00 10.67 196 GLY X CA 1
ATOM 1363 C C . GLY A 1 192 ? -7.747 -27.528 -13.950 1.00 10.83 196 GLY X C 1
ATOM 1364 O O . GLY A 1 192 ? -8.151 -26.607 -13.241 1.00 10.99 196 GLY X O 1
ATOM 1365 N N . ARG A 1 193 ? -7.670 -28.784 -13.519 1.00 11.87 197 ARG X N 1
ATOM 1366 C CA . ARG A 1 193 ? -7.977 -29.094 -12.129 1.00 12.68 197 ARG X CA 1
ATOM 1367 C C . ARG A 1 193 ? -6.752 -28.651 -11.337 1.00 12.52 197 ARG X C 1
ATOM 1368 O O . ARG A 1 193 ? -5.697 -28.385 -11.913 1.00 14.20 197 ARG X O 1
ATOM 1376 N N . PHE A 1 194 ? -6.891 -28.566 -10.021 1.00 12.13 198 PHE X N 1
ATOM 1377 C CA . PHE A 1 194 ? -5.780 -28.174 -9.165 1.00 12.27 198 PHE X CA 1
ATOM 1378 C C . PHE A 1 194 ? -5.929 -28.801 -7.788 1.00 13.67 198 PHE X C 1
ATOM 1379 O O . PHE A 1 194 ? -7.040 -29.127 -7.365 1.00 14.17 198 PHE X O 1
ATOM 1387 N N . VAL A 1 195 ? -4.808 -28.989 -7.100 1.00 13.23 199 VAL X N 1
ATOM 1388 C CA . VAL A 1 195 ? -4.838 -29.573 -5.763 1.00 14.33 199 VAL X CA 1
ATOM 1389 C C . VAL A 1 195 ? -4.362 -28.595 -4.695 1.00 14.44 199 VAL X C 1
ATOM 1390 O O . VAL A 1 195 ? -4.450 -28.888 -3.501 1.00 15.70 199 VAL X O 1
ATOM 1394 N N . CYS A 1 196 ? -3.862 -27.436 -5.118 1.00 14.43 200 CYS X N 1
ATOM 1395 C CA . CYS A 1 196 ? -3.386 -26.427 -4.175 1.00 14.93 200 CYS X CA 1
ATOM 1396 C C . CYS A 1 196 ? -4.547 -25.821 -3.379 1.00 16.21 200 CYS X C 1
ATOM 1397 O O . CYS A 1 196 ? -5.694 -25.823 -3.830 1.00 16.38 200 CYS X O 1
ATOM 1400 N N . PRO A 1 197 ? -4.257 -25.288 -2.179 1.00 17.33 201 PRO X N 1
ATOM 1401 C CA . PRO A 1 197 ? -5.251 -24.683 -1.286 1.00 17.17 201 PRO X CA 1
ATOM 1402 C C . PRO A 1 197 ? -5.987 -23.413 -1.712 1.00 17.83 201 PRO X C 1
ATOM 1403 O O . PRO A 1 197 ? -7.021 -23.084 -1.134 1.00 18.04 201 PRO X O 1
ATOM 1407 N N . LYS A 1 198 ? -5.475 -22.701 -2.709 1.00 16.10 202 LYS X N 1
ATOM 1408 C CA . LYS A 1 198 ? -6.132 -21.480 -3.165 1.00 15.53 202 LYS X CA 1
ATOM 1409 C C . LYS A 1 198 ? -6.443 -21.534 -4.654 1.00 15.29 202 LYS X C 1
ATOM 1410 O O . LYS A 1 198 ? -5.784 -22.252 -5.406 1.00 15.98 202 LYS X O 1
ATOM 1416 N N . LEU A 1 199 ? -7.449 -20.772 -5.074 1.00 12.92 203 LEU X N 1
ATOM 1417 C CA . LEU A 1 199 ? -7.829 -20.717 -6.484 1.00 13.02 203 LEU X CA 1
ATOM 1418 C C . LEU A 1 199 ? -6.705 -20.057 -7.281 1.00 12.44 203 LEU X C 1
ATOM 1419 O O . LEU A 1 199 ? -6.360 -18.902 -7.030 1.00 13.53 203 LEU X O 1
ATOM 1424 N N . PRO A 1 200 ? -6.109 -20.781 -8.248 1.00 12.08 204 PRO X N 1
ATOM 1425 C CA . PRO A 1 200 ? -5.028 -20.172 -9.031 1.00 12.59 204 PRO X CA 1
ATOM 1426 C C . PRO A 1 200 ? -5.507 -18.941 -9.795 1.00 12.30 204 PRO X C 1
ATOM 1427 O O . PRO A 1 200 ? -6.590 -18.939 -10.379 1.00 11.29 204 PRO X O 1
ATOM 1431 N N . ASP A 1 201 ? -4.684 -17.899 -9.795 1.00 12.47 205 ASP X N 1
ATOM 1432 C CA . ASP A 1 201 ? -5.005 -16.658 -10.477 1.00 13.21 205 ASP X CA 1
ATOM 1433 C C . ASP A 1 201 ? -5.318 -16.880 -11.958 1.00 11.54 205 ASP X C 1
ATOM 1434 O O . ASP A 1 201 ? -6.249 -16.285 -12.494 1.00 11.12 205 ASP X O 1
ATOM 1439 N N . SER A 1 202 ? -4.545 -17.738 -12.617 1.00 11.48 206 SER X N 1
ATOM 1440 C CA . SER A 1 202 ? -4.760 -18.000 -14.034 1.00 11.39 206 SER X CA 1
ATOM 1441 C C . SER A 1 202 ? -6.139 -18.600 -14.294 1.00 11.13 206 SER X C 1
ATOM 1442 O O . SER A 1 202 ? -6.771 -18.304 -15.311 1.00 11.75 206 SER X O 1
ATOM 1445 N N . ILE A 1 203 ? -6.607 -19.438 -13.376 1.00 11.01 207 ILE X N 1
ATOM 1446 C CA . ILE A 1 203 ? -7.921 -20.047 -13.527 1.00 11.36 207 ILE X CA 1
ATOM 1447 C C . ILE A 1 203 ? -9.011 -19.018 -13.234 1.00 12.54 207 ILE X C 1
ATOM 1448 O O . ILE A 1 203 ? -10.027 -18.968 -13.928 1.00 12.22 207 ILE X O 1
ATOM 1453 N N . GLU A 1 204 ? -8.806 -18.186 -12.217 1.00 11.78 208 GLU X N 1
ATOM 1454 C CA . GLU A 1 204 ? -9.801 -17.167 -11.907 1.00 12.00 208 GLU X CA 1
ATOM 1455 C C . GLU A 1 204 ? -9.979 -16.253 -13.120 1.00 13.18 208 GLU X C 1
ATOM 1456 O O . GLU A 1 204 ? -11.101 -15.900 -13.488 1.00 13.38 208 GLU X O 1
ATOM 1462 N N . LYS A 1 205 ? -8.872 -15.886 -13.757 1.00 12.16 209 LYS X N 1
ATOM 1463 C CA . LYS A 1 205 ? -8.938 -15.023 -14.928 1.00 13.32 209 LYS X CA 1
ATOM 1464 C C . LYS A 1 205 ? -9.560 -15.728 -16.129 1.00 11.76 209 LYS X C 1
ATOM 1465 O O . LYS A 1 205 ? -10.358 -15.135 -16.855 1.00 12.67 209 LYS X O 1
ATOM 1471 N N . ALA A 1 206 ? -9.196 -16.990 -16.338 1.00 11.89 210 ALA X N 1
ATOM 1472 C CA . ALA A 1 206 ? -9.730 -17.760 -17.459 1.00 12.05 210 ALA X CA 1
ATOM 1473 C C . ALA A 1 206 ? -11.235 -17.994 -17.336 1.00 12.19 210 ALA X C 1
ATOM 1474 O O . ALA A 1 206 ? -11.931 -18.155 -18.344 1.00 12.98 210 ALA X O 1
ATOM 1476 N N . LEU A 1 207 ? -11.735 -18.014 -16.102 1.00 11.90 211 LEU X N 1
ATOM 1477 C CA . LEU A 1 207 ? -13.157 -18.247 -15.858 1.00 13.40 211 LEU X CA 1
ATOM 1478 C C . LEU A 1 207 ? -13.944 -16.970 -15.586 1.00 12.17 211 LEU X C 1
ATOM 1479 O O . LEU A 1 207 ? -15.016 -17.008 -14.985 1.00 13.08 211 LEU X O 1
ATOM 1484 N N . VAL A 1 208 ? -13.422 -15.840 -16.048 1.00 12.20 212 VAL X N 1
ATOM 1485 C CA . VAL A 1 208 ? -14.081 -14.561 -15.835 1.00 13.13 212 VAL X CA 1
ATOM 1486 C C . VAL A 1 208 ? -15.552 -14.543 -16.273 1.00 13.11 212 VAL X C 1
ATOM 1487 O O . VAL A 1 208 ? -16.382 -13.897 -15.630 1.00 14.38 212 VAL X O 1
ATOM 1491 N N . LEU A 1 209 ? -15.888 -15.255 -17.345 1.00 13.67 213 LEU X N 1
ATOM 1492 C CA . LEU A 1 209 ? -17.274 -15.258 -17.811 1.00 13.70 213 LEU X CA 1
ATOM 1493 C C . LEU A 1 209 ? -18.241 -16.023 -16.904 1.00 15.07 213 LEU X C 1
ATOM 1494 O O . LEU A 1 209 ? -19.448 -15.779 -16.944 1.00 16.67 213 LEU X O 1
ATOM 1499 N N . VAL A 1 210 ? -17.728 -16.939 -16.088 1.00 16.00 214 VAL X N 1
ATOM 1500 C CA . VAL A 1 210 ? -18.599 -17.692 -15.184 1.00 18.78 214 VAL X CA 1
ATOM 1501 C C . VAL A 1 210 ? -18.373 -17.364 -13.711 1.00 21.45 214 VAL X C 1
ATOM 1502 O O . VAL A 1 210 ? -19.237 -17.637 -12.876 1.00 23.40 214 VAL X O 1
ATOM 1506 N N . LEU A 1 211 ? -17.219 -16.778 -13.398 1.00 23.97 215 LEU X N 1
ATOM 1507 C CA . LEU A 1 211 ? -16.860 -16.422 -12.023 1.00 28.21 215 LEU X CA 1
ATOM 1508 C C . LEU A 1 211 ? -16.903 -14.926 -11.750 1.00 29.78 215 LEU X C 1
ATOM 1509 O O . LEU A 1 211 ? -17.164 -14.499 -10.623 1.00 30.63 215 LEU X O 1
ATOM 1514 N N . GLY A 1 212 ? -16.632 -14.130 -12.778 1.00 31.30 216 GLY X N 1
ATOM 1515 C CA . GLY A 1 212 ? -16.625 -12.692 -12.598 1.00 33.35 216 GLY X CA 1
ATOM 1516 C C . GLY A 1 212 ? -17.724 -11.947 -13.323 1.00 34.94 216 GLY X C 1
ATOM 1517 O O . GLY A 1 212 ? -18.650 -12.546 -13.870 1.00 36.05 216 GLY X O 1
ATOM 1518 N N . LYS A 1 213 ? -17.616 -10.624 -13.317 1.00 36.61 217 LYS X N 1
ATOM 1519 C CA . LYS A 1 213 ? -18.590 -9.771 -13.976 1.00 36.91 217 LYS X CA 1
ATOM 1520 C C . LYS A 1 213 ? -17.929 -9.037 -15.133 1.00 36.47 217 LYS X C 1
ATOM 1521 O O . LYS A 1 213 ? -16.708 -9.077 -15.289 1.00 36.09 217 LYS X O 1
ATOM 1527 N N . LYS A 1 214 ? -18.743 -8.369 -15.941 1.00 35.72 218 LYS X N 1
ATOM 1528 C CA . LYS A 1 214 ? -18.248 -7.628 -17.092 1.00 35.06 218 LYS X CA 1
ATOM 1529 C C . LYS A 1 214 ? -17.136 -6.651 -16.714 1.00 33.61 218 LYS X C 1
ATOM 1530 O O . LYS A 1 214 ? -16.206 -6.432 -17.490 1.00 32.43 218 LYS X O 1
ATOM 1536 N N . GLU A 1 215 ? -17.231 -6.072 -15.520 1.00 32.41 219 GLU X N 1
ATOM 1537 C CA . GLU A 1 215 ? -16.236 -5.109 -15.054 1.00 31.34 219 GLU X CA 1
ATOM 1538 C C . GLU A 1 215 ? -14.859 -5.724 -14.812 1.00 29.80 219 GLU X C 1
ATOM 1539 O O . GLU A 1 215 ? -13.858 -5.010 -14.752 1.00 29.15 219 GLU X O 1
ATOM 1545 N N . GLN A 1 216 ? -14.807 -7.043 -14.670 1.00 27.19 220 GLN X N 1
ATOM 1546 C CA . GLN A 1 216 ? -13.540 -7.721 -14.430 1.00 25.58 220 GLN X CA 1
ATOM 1547 C C . GLN A 1 216 ? -12.858 -8.194 -15.709 1.00 22.55 220 GLN X C 1
ATOM 1548 O O . GLN A 1 216 ? -11.833 -8.870 -15.656 1.00 21.78 220 GLN X O 1
ATOM 1554 N N . ILE A 1 217 ? -13.419 -7.836 -16.859 1.00 20.60 221 ILE X N 1
ATOM 1555 C CA . ILE A 1 217 ? -12.832 -8.240 -18.131 1.00 18.22 221 ILE X CA 1
ATOM 1556 C C . ILE A 1 217 ? -11.649 -7.354 -18.518 1.00 18.14 221 ILE X C 1
ATOM 1557 O O . ILE A 1 217 ? -11.772 -6.130 -18.609 1.00 19.41 221 ILE X O 1
ATOM 1562 N N . GLY A 1 218 ? -10.500 -7.988 -18.728 1.00 15.69 222 GLY X N 1
ATOM 1563 C CA . GLY A 1 218 ? -9.297 -7.277 -19.125 1.00 15.49 222 GLY X CA 1
ATOM 1564 C C . GLY A 1 218 ? -8.813 -7.898 -20.419 1.00 15.49 222 GLY X C 1
ATOM 1565 O O . GLY A 1 218 ? -8.859 -7.27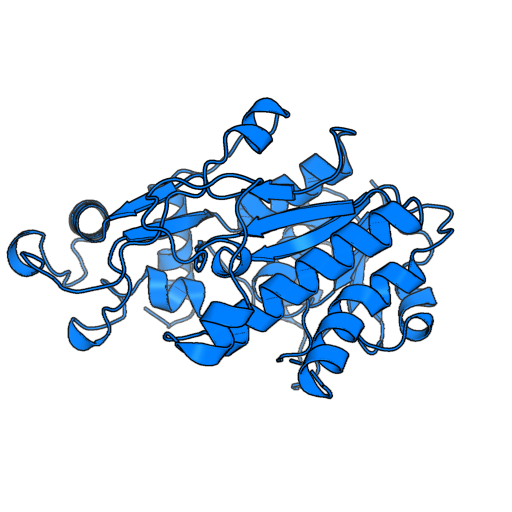5 -21.477 1.00 17.14 222 GLY X O 1
ATOM 1566 N N . VAL A 1 219 ? -8.355 -9.142 -20.332 1.00 14.05 223 VAL X N 1
ATOM 1567 C CA . VAL A 1 219 ? -7.890 -9.876 -21.501 1.00 13.87 223 VAL X CA 1
ATOM 1568 C C . VAL A 1 219 ? -9.101 -10.322 -22.329 1.00 12.48 223 VAL X C 1
ATOM 1569 O O . VAL A 1 219 ? -10.078 -10.848 -21.781 1.00 12.84 223 VAL X O 1
ATOM 1573 N N . THR A 1 220 ? -9.043 -10.096 -23.640 1.00 11.94 224 THR X N 1
ATOM 1574 C CA . THR A 1 220 ? -10.135 -10.480 -24.526 1.00 12.90 224 THR X CA 1
ATOM 1575 C C . THR A 1 220 ? -9.762 -11.566 -25.540 1.00 11.92 224 THR X C 1
ATOM 1576 O O . THR A 1 220 ? -10.584 -11.974 -26.355 1.00 12.37 224 THR X O 1
ATOM 1580 N N . ARG A 1 221 ? -8.507 -12.003 -25.509 1.00 11.83 225 ARG X N 1
ATOM 1581 C CA . ARG A 1 221 ? -8.052 -13.123 -26.332 1.00 11.64 225 ARG X CA 1
ATOM 1582 C C . ARG A 1 221 ? -6.961 -13.752 -25.488 1.00 11.63 225 ARG X C 1
ATOM 1583 O O . ARG A 1 221 ? -5.937 -13.128 -25.201 1.00 12.00 225 ARG X O 1
ATOM 1591 N N . PHE A 1 222 ? -7.204 -14.994 -25.088 1.00 11.16 226 PHE X N 1
ATOM 1592 C CA . PHE A 1 222 ? -6.317 -15.730 -24.196 1.00 10.69 226 PHE X CA 1
ATOM 1593 C C . PHE A 1 222 ? -5.462 -16.822 -24.821 1.00 11.04 226 PHE X C 1
ATOM 1594 O O . PHE A 1 222 ? -5.996 -17.683 -25.528 1.00 11.44 226 PHE X O 1
ATOM 1602 N N . HIS A 1 223 ? -4.150 -16.799 -24.579 1.00 10.81 227 HIS X N 1
ATOM 1603 C CA . HIS A 1 223 ? -3.335 -17.930 -25.013 1.00 10.72 227 HIS X CA 1
ATOM 1604 C C . HIS A 1 223 ? -3.468 -18.853 -23.790 1.00 11.00 227 HIS X C 1
ATOM 1605 O O . HIS A 1 223 ? -3.386 -18.397 -22.641 1.00 10.57 227 HIS X O 1
ATOM 1612 N N . MET A 1 224 ? -3.719 -20.139 -24.031 1.00 10.57 228 MET X N 1
ATOM 1613 C CA . MET A 1 224 ? -3.967 -21.082 -22.939 1.00 10.09 228 MET X CA 1
ATOM 1614 C C . MET A 1 224 ? -3.392 -22.480 -23.145 1.00 10.14 228 MET X C 1
ATOM 1615 O O . MET A 1 224 ? -3.038 -22.861 -24.263 1.00 10.11 228 MET X O 1
ATOM 1620 N N . VAL A 1 225 ? -3.323 -23.239 -22.051 1.00 9.56 229 VAL X N 1
ATOM 1621 C CA . VAL A 1 225 ? -2.840 -24.620 -22.069 1.00 10.39 229 VAL X CA 1
ATOM 1622 C C . VAL A 1 225 ? -3.436 -25.364 -20.874 1.00 10.53 229 VAL X C 1
ATOM 1623 O O . VAL A 1 225 ? -3.711 -24.761 -19.839 1.00 10.44 229 VAL X O 1
ATOM 1627 N N . HIS A 1 226 ? -3.654 -26.666 -21.033 1.00 10.25 230 HIS X N 1
ATOM 1628 C CA . HIS A 1 226 ? -4.192 -27.492 -19.954 1.00 10.25 230 HIS X CA 1
ATOM 1629 C C . HIS A 1 226 ? -3.021 -27.816 -19.024 1.00 10.37 230 HIS X C 1
ATOM 1630 O O . HIS A 1 226 ? -1.952 -28.225 -19.482 1.00 10.53 230 HIS X O 1
ATOM 1637 N N . VAL A 1 227 ? -3.221 -27.634 -17.722 1.00 10.25 231 VAL X N 1
ATOM 1638 C CA . VAL A 1 227 ? -2.160 -27.893 -16.758 1.00 10.51 231 VAL X CA 1
ATOM 1639 C C . VAL A 1 227 ? -1.563 -29.298 -16.856 1.00 10.60 231 VAL X C 1
ATOM 1640 O O . VAL A 1 227 ? -0.359 -29.472 -16.669 1.00 11.22 231 VAL X O 1
ATOM 1644 N N . ASP A 1 228 ? -2.381 -30.305 -17.154 1.00 10.28 232 ASP X N 1
ATOM 1645 C CA . ASP A 1 228 ? -1.824 -31.649 -17.244 1.00 10.90 232 ASP X CA 1
ATOM 1646 C C . ASP A 1 228 ? -0.975 -31.823 -18.501 1.00 10.51 232 ASP X C 1
ATOM 1647 O O . ASP A 1 228 ? -0.073 -32.666 -18.531 1.00 11.78 232 ASP X O 1
ATOM 1652 N N . ASP A 1 229 ? -1.254 -31.050 -19.548 1.00 11.01 233 ASP X N 1
ATOM 1653 C CA . ASP A 1 229 ? -0.406 -31.145 -20.728 1.00 11.11 233 ASP X CA 1
ATOM 1654 C C . ASP A 1 229 ? 0.940 -30.500 -20.389 1.00 10.96 233 ASP X C 1
ATOM 1655 O O . ASP A 1 229 ? 1.971 -30.896 -20.929 1.00 10.48 233 ASP X O 1
ATOM 1660 N N . VAL A 1 230 ? 0.942 -29.517 -19.487 1.00 10.98 234 VAL X N 1
ATOM 1661 C CA . VAL A 1 230 ? 2.206 -28.899 -19.096 1.00 10.16 234 VAL X CA 1
ATOM 1662 C C . VAL A 1 230 ? 3.033 -29.939 -18.337 1.00 10.47 234 VAL X C 1
ATOM 1663 O O . VAL A 1 230 ? 4.241 -30.050 -18.545 1.00 10.97 234 VAL X O 1
ATOM 1667 N N . ALA A 1 231 ? 2.383 -30.704 -17.461 1.00 11.11 235 ALA X N 1
ATOM 1668 C CA . ALA A 1 231 ? 3.086 -31.738 -16.707 1.00 11.60 235 ALA X CA 1
ATOM 1669 C C . ALA A 1 231 ? 3.597 -32.793 -17.688 1.00 11.50 235 ALA X C 1
ATOM 1670 O O . ALA A 1 231 ? 4.732 -33.254 -17.582 1.00 12.32 235 ALA X O 1
ATOM 1672 N N . ARG A 1 232 ? 2.756 -33.168 -18.649 1.00 11.44 236 ARG X N 1
ATOM 1673 C CA . ARG A 1 232 ? 3.153 -34.157 -19.647 1.00 11.70 236 ARG X CA 1
ATOM 1674 C C . ARG A 1 232 ? 4.342 -33.657 -20.471 1.00 11.69 236 ARG X C 1
ATOM 1675 O O . ARG A 1 232 ? 5.237 -34.432 -20.801 1.00 12.45 236 ARG X O 1
ATOM 1683 N N . ALA A 1 233 ? 4.355 -32.363 -20.791 1.00 10.42 237 ALA X N 1
ATOM 1684 C CA . ALA A 1 233 ? 5.452 -31.787 -21.569 1.00 11.19 237 ALA X CA 1
ATOM 1685 C C . ALA A 1 233 ? 6.764 -31.862 -20.793 1.00 11.55 237 ALA X C 1
ATOM 1686 O O . ALA A 1 233 ? 7.816 -32.108 -21.379 1.00 11.78 237 ALA X O 1
ATOM 1688 N N . HIS A 1 234 ? 6.705 -31.640 -19.481 1.00 11.60 238 HIS X N 1
ATOM 1689 C CA . HIS A 1 234 ? 7.899 -31.719 -18.642 1.00 12.13 238 HIS X CA 1
ATOM 1690 C C . HIS A 1 234 ? 8.483 -33.126 -18.703 1.00 11.90 238 HIS X C 1
ATOM 1691 O O . HIS A 1 234 ? 9.683 -33.304 -18.907 1.00 12.74 238 HIS X O 1
ATOM 1698 N N . ILE A 1 235 ? 7.629 -34.127 -18.526 1.00 12.61 239 ILE X N 1
ATOM 1699 C CA . ILE A 1 235 ? 8.084 -35.509 -18.554 1.00 13.56 239 ILE X CA 1
ATOM 1700 C C . ILE A 1 235 ? 8.613 -35.881 -19.938 1.00 13.42 239 ILE X C 1
ATOM 1701 O O . ILE A 1 235 ? 9.637 -36.552 -20.060 1.00 13.75 239 ILE X O 1
ATOM 1706 N N . TYR A 1 236 ? 7.928 -35.427 -20.982 1.00 12.72 240 TYR X N 1
ATOM 1707 C CA . TYR A 1 236 ? 8.355 -35.715 -22.346 1.00 12.58 240 TYR X CA 1
ATOM 1708 C C . TYR A 1 236 ? 9.758 -35.172 -22.624 1.00 14.07 240 TYR X C 1
ATOM 1709 O O . TYR A 1 236 ? 10.621 -35.879 -23.151 1.00 13.87 240 TYR X O 1
ATOM 1718 N N . LEU A 1 237 ? 9.988 -33.913 -22.269 1.00 12.92 241 LEU X N 1
ATOM 1719 C CA . LEU A 1 237 ? 11.283 -33.288 -22.507 1.00 13.40 241 LEU X CA 1
ATOM 1720 C C . LEU A 1 237 ? 12.388 -33.868 -21.628 1.00 13.85 241 LEU X C 1
ATOM 1721 O O . LEU A 1 237 ? 13.568 -33.781 -21.967 1.00 14.75 241 LEU X O 1
ATOM 1726 N N . LEU A 1 238 ? 12.010 -34.459 -20.502 1.00 13.39 242 LEU X N 1
ATOM 1727 C CA . LEU A 1 238 ? 12.988 -35.082 -19.621 1.00 13.95 242 LEU X CA 1
ATOM 1728 C C . LEU A 1 238 ? 13.401 -36.439 -20.195 1.00 15.42 242 LEU X C 1
ATOM 1729 O O . LEU A 1 238 ? 14.573 -36.813 -20.140 1.00 16.87 242 LEU X O 1
ATOM 1734 N N . GLU A 1 239 ? 12.431 -37.161 -20.753 1.00 15.64 243 GLU X N 1
ATOM 1735 C CA . GLU A 1 239 ? 12.666 -38.500 -21.297 1.00 16.63 243 GLU X CA 1
ATOM 1736 C C . GLU A 1 239 ? 13.141 -38.567 -22.746 1.00 17.43 243 GLU X C 1
ATOM 1737 O O . GLU A 1 239 ? 13.709 -39.576 -23.166 1.00 19.60 243 GLU X O 1
ATOM 1743 N N . ASN A 1 240 ? 12.903 -37.509 -23.512 1.00 15.49 244 ASN X N 1
ATOM 1744 C CA . ASN A 1 240 ? 13.302 -37.477 -24.917 1.00 16.30 244 ASN X CA 1
ATOM 1745 C C . ASN A 1 240 ? 14.379 -36.429 -25.157 1.00 17.15 244 ASN X C 1
ATOM 1746 O O . ASN A 1 240 ? 14.175 -35.237 -24.916 1.00 17.21 244 ASN X O 1
ATOM 1751 N N . SER A 1 241 ? 15.524 -36.892 -25.649 1.00 17.51 245 SER X N 1
ATOM 1752 C CA . SER A 1 241 ? 16.681 -36.041 -25.898 1.00 18.33 245 SER X CA 1
ATOM 1753 C C . SER A 1 241 ? 16.597 -35.073 -27.074 1.00 17.47 245 SER X C 1
ATOM 1754 O O . SER A 1 241 ? 17.545 -34.952 -27.856 1.00 18.71 245 SER X O 1
ATOM 1757 N N . VAL A 1 242 ? 15.470 -34.381 -27.203 1.00 15.53 246 VAL X N 1
ATOM 1758 C CA . VAL A 1 242 ? 15.317 -33.398 -28.271 1.00 14.48 246 VAL X CA 1
ATOM 1759 C C . VAL A 1 242 ? 16.175 -32.194 -27.874 1.00 13.42 246 VAL X C 1
ATOM 1760 O O . VAL A 1 242 ? 16.596 -32.082 -26.723 1.00 14.39 246 VAL X O 1
ATOM 1764 N N . PRO A 1 243 ? 16.450 -31.279 -28.813 1.00 13.41 247 PRO X N 1
ATOM 1765 C CA . PRO A 1 243 ? 17.279 -30.109 -28.499 1.00 13.75 247 PRO X CA 1
ATOM 1766 C C . PRO A 1 243 ? 16.848 -29.280 -27.298 1.00 14.31 247 PRO X C 1
ATOM 1767 O O . PRO A 1 243 ? 15.655 -29.082 -27.056 1.00 15.00 247 PRO X O 1
ATOM 1771 N N . GLY A 1 244 ? 17.833 -28.797 -26.546 1.00 14.62 248 GLY X N 1
ATOM 1772 C CA . GLY A 1 244 ? 17.531 -27.947 -25.413 1.00 14.35 248 GLY X CA 1
ATOM 1773 C C . GLY A 1 244 ? 17.186 -26.583 -25.986 1.00 12.67 248 GLY X C 1
ATOM 1774 O O . GLY A 1 244 ? 17.329 -26.362 -27.190 1.00 14.66 248 GLY X O 1
ATOM 1775 N N . GLY A 1 245 ? 16.729 -25.672 -25.136 1.00 12.63 249 GLY X N 1
ATOM 1776 C CA . GLY A 1 245 ? 16.365 -24.346 -25.600 1.00 11.40 249 GLY X CA 1
ATOM 1777 C C . GLY A 1 245 ? 14.950 -23.979 -25.195 1.00 11.52 249 GLY X C 1
ATOM 1778 O O . GLY A 1 245 ? 14.376 -24.601 -24.294 1.00 11.48 249 GLY X O 1
ATOM 1779 N N . ARG A 1 246 ? 14.383 -22.978 -25.865 1.00 11.38 250 ARG X N 1
ATOM 1780 C CA . ARG A 1 246 ? 13.032 -22.508 -25.559 1.00 10.39 250 ARG X CA 1
ATOM 1781 C C . ARG A 1 246 ? 11.944 -23.252 -26.324 1.00 10.13 250 ARG X C 1
ATOM 1782 O O . ARG A 1 246 ? 12.106 -23.577 -27.498 1.00 11.03 250 ARG X O 1
ATOM 1790 N N . TYR A 1 247 ? 10.821 -23.489 -25.654 1.00 10.00 251 TYR X N 1
ATOM 1791 C CA . TYR A 1 247 ? 9.677 -24.142 -26.279 1.00 9.80 251 TYR X CA 1
ATOM 1792 C C . TYR A 1 247 ? 8.376 -23.516 -25.805 1.00 9.57 251 TYR X C 1
ATOM 1793 O O . TYR A 1 247 ? 8.089 -23.505 -24.603 1.00 10.35 251 TYR X O 1
ATOM 1802 N N . ASN A 1 248 ? 7.602 -22.975 -26.739 1.00 10.27 252 ASN X N 1
ATOM 1803 C CA . ASN A 1 248 ? 6.286 -22.444 -26.397 1.00 9.67 252 ASN X CA 1
ATOM 1804 C C . ASN A 1 248 ? 5.457 -23.687 -26.070 1.00 10.04 252 ASN X C 1
ATOM 1805 O O . ASN A 1 248 ? 5.622 -24.730 -26.708 1.00 11.29 252 ASN X O 1
ATOM 1810 N N . CYS A 1 249 ? 4.577 -23.584 -25.083 1.00 10.49 253 CYS X N 1
ATOM 1811 C CA . CYS A 1 249 ? 3.699 -24.701 -24.716 1.00 9.60 253 CYS X CA 1
ATOM 1812 C C . CYS A 1 249 ? 2.338 -24.029 -24.555 1.00 9.24 253 CYS X C 1
ATOM 1813 O O . CYS A 1 249 ? 1.808 -23.885 -23.448 1.00 9.94 253 CYS X O 1
ATOM 1816 N N . SER A 1 250 ? 1.768 -23.651 -25.693 1.00 10.18 254 SER X N 1
ATOM 1817 C CA . SER A 1 250 ? 0.531 -22.877 -25.740 1.00 9.52 254 SER X CA 1
ATOM 1818 C C . SER A 1 250 ? -0.297 -23.314 -26.947 1.00 9.95 254 SER X C 1
ATOM 1819 O O . SER A 1 250 ? -0.357 -22.611 -27.955 1.00 10.96 254 SER X O 1
ATOM 1822 N N . PRO A 1 251 ? -0.972 -24.469 -26.845 1.00 10.71 255 PRO X N 1
ATOM 1823 C CA . PRO A 1 251 ? -1.786 -25.001 -27.943 1.00 11.42 255 PRO X CA 1
ATOM 1824 C C . PRO A 1 251 ? -3.078 -24.276 -28.285 1.00 11.43 255 PRO X C 1
ATOM 1825 O O . PRO A 1 251 ? -3.642 -24.491 -29.361 1.00 12.48 255 PRO X O 1
ATOM 1829 N N . PHE A 1 252 ? -3.553 -23.424 -27.384 1.00 11.10 256 PHE X N 1
ATOM 1830 C CA . PHE A 1 252 ? -4.811 -22.731 -27.616 1.00 9.91 256 PHE X CA 1
ATOM 1831 C C . PHE A 1 252 ? -4.711 -21.212 -27.665 1.00 10.37 256 PHE X C 1
ATOM 1832 O O . PHE A 1 252 ? -3.925 -20.603 -26.937 1.00 11.01 256 PHE X O 1
ATOM 1840 N N . ILE A 1 253 ? -5.512 -20.610 -28.537 1.00 10.95 257 ILE X N 1
ATOM 1841 C CA . ILE A 1 253 ? -5.616 -19.158 -28.626 1.00 11.03 257 ILE X CA 1
ATOM 1842 C C . ILE A 1 253 ? -7.134 -18.984 -28.679 1.00 12.40 257 ILE X C 1
ATOM 1843 O O . ILE A 1 253 ? -7.806 -19.435 -29.613 1.00 13.22 257 ILE X O 1
ATOM 1848 N N . VAL A 1 254 ? -7.665 -18.350 -27.637 1.00 12.47 258 VAL X N 1
ATOM 1849 C CA . VAL A 1 254 ? -9.104 -18.229 -27.457 1.00 12.31 258 VAL X CA 1
ATOM 1850 C C . VAL A 1 254 ? -9.718 -16.847 -27.301 1.00 11.58 258 VAL X C 1
ATOM 1851 O O . VAL A 1 254 ? -9.589 -16.215 -26.249 1.00 11.64 258 VAL X O 1
ATOM 1855 N N . PRO A 1 255 ? -10.404 -16.360 -28.345 1.00 11.86 259 PRO X N 1
ATOM 1856 C CA . PRO A 1 255 ? -11.035 -15.042 -28.247 1.00 13.14 259 PRO X CA 1
ATOM 1857 C C . PRO A 1 255 ? -12.151 -15.159 -27.211 1.00 11.72 259 PRO X C 1
ATOM 1858 O O . PRO A 1 255 ? -12.784 -16.210 -27.094 1.00 11.91 259 PRO X O 1
ATOM 1862 N N . ILE A 1 256 ? -12.406 -14.091 -26.468 1.00 11.93 260 ILE X N 1
ATOM 1863 C CA . ILE A 1 256 ? -13.445 -14.140 -25.449 1.00 12.18 260 ILE X CA 1
ATOM 1864 C C . ILE A 1 256 ? -14.826 -14.437 -26.056 1.00 11.66 260 ILE X C 1
ATOM 1865 O O . ILE A 1 256 ? -15.693 -15.008 -25.392 1.00 12.22 260 ILE X O 1
ATOM 1870 N N . GLU A 1 257 ? -15.020 -14.068 -27.320 1.00 12.38 261 GLU X N 1
ATOM 1871 C CA . GLU A 1 257 ? -16.287 -14.325 -28.001 1.00 12.31 261 GLU X CA 1
ATOM 1872 C C . GLU A 1 257 ? -16.480 -15.826 -28.219 1.00 12.93 261 GLU X C 1
ATOM 1873 O O . GLU A 1 257 ? -17.587 -16.350 -28.068 1.00 12.43 261 GLU X O 1
ATOM 1879 N N . GLU A 1 258 ? -15.407 -16.521 -28.584 1.00 13.50 262 GLU X N 1
ATOM 1880 C CA . GLU A 1 258 ? -15.493 -17.963 -28.792 1.00 14.94 262 GLU X CA 1
ATOM 1881 C C . GLU A 1 258 ? -15.642 -18.637 -27.434 1.00 14.11 262 GLU X C 1
ATOM 1882 O O . GLU A 1 258 ? -16.310 -19.664 -27.300 1.00 14.73 262 GLU X O 1
ATOM 1888 N N . MET A 1 259 ? -15.021 -18.041 -26.423 1.00 13.33 263 MET X N 1
ATOM 1889 C CA . MET A 1 259 ? -15.108 -18.536 -25.058 1.00 14.04 263 MET X CA 1
ATOM 1890 C C . MET A 1 259 ? -16.590 -18.505 -24.644 1.00 12.87 263 MET X C 1
ATOM 1891 O O . MET A 1 259 ? -17.118 -19.468 -24.085 1.00 13.21 263 MET X O 1
ATOM 1896 N N . SER A 1 260 ? -17.257 -17.393 -24.936 1.00 12.10 264 SER X N 1
ATOM 1897 C CA . SER A 1 260 ? -18.670 -17.240 -24.612 1.00 12.66 264 SER X CA 1
ATOM 1898 C C . SER A 1 260 ? -19.530 -18.304 -25.296 1.00 12.04 264 SER X C 1
ATOM 1899 O O . SER A 1 260 ? -20.417 -18.892 -24.675 1.00 12.96 264 SER X O 1
ATOM 1902 N N . GLN A 1 261 ? -19.283 -18.547 -26.578 1.00 11.55 265 GLN X N 1
ATOM 1903 C CA . GLN A 1 261 ? -20.072 -19.544 -27.290 1.00 11.74 265 GLN X CA 1
ATOM 1904 C C . GLN A 1 261 ? -19.883 -20.938 -26.705 1.00 12.84 265 GLN X C 1
ATOM 1905 O O . GLN A 1 261 ? -20.851 -21.675 -26.520 1.00 13.82 265 GLN X O 1
ATOM 1911 N N . LEU A 1 262 ? -18.644 -21.298 -26.395 1.00 12.50 266 LEU X N 1
ATOM 1912 C CA . LEU A 1 262 ? -18.365 -22.612 -25.831 1.00 13.22 266 LEU X CA 1
ATOM 1913 C C . LEU A 1 262 ? -19.021 -22.784 -24.466 1.00 13.57 266 LEU X C 1
ATOM 1914 O O . LEU A 1 262 ? -19.752 -23.747 -24.235 1.00 14.18 266 LEU X O 1
ATOM 1919 N N . LEU A 1 263 ? -18.763 -21.849 -23.560 1.00 13.20 267 LEU X N 1
ATOM 1920 C CA . LEU A 1 263 ? -19.314 -21.941 -22.216 1.00 13.19 267 LEU X CA 1
ATOM 1921 C C . LEU A 1 263 ? -20.835 -21.822 -22.147 1.00 13.23 267 LEU X C 1
ATOM 1922 O O . LEU A 1 263 ? -21.474 -22.477 -21.319 1.00 13.50 267 LEU X O 1
ATOM 1927 N N . SER A 1 264 ? -21.423 -21.001 -23.013 1.00 13.76 268 SER X N 1
ATOM 1928 C CA . SER A 1 264 ? -22.873 -20.836 -23.006 1.00 13.90 268 SER X CA 1
ATOM 1929 C C . SER A 1 264 ? -23.574 -22.133 -23.393 1.00 13.49 268 SER X C 1
ATOM 1930 O O . SER A 1 264 ? -24.612 -22.481 -22.831 1.00 14.39 268 SER X O 1
ATOM 1933 N N . ALA A 1 265 ? -22.997 -22.849 -24.349 1.00 13.96 269 ALA X N 1
ATOM 1934 C CA . ALA A 1 265 ? -23.580 -24.100 -24.810 1.00 12.87 269 ALA X CA 1
ATOM 1935 C C . ALA A 1 265 ? -23.380 -25.249 -23.827 1.00 13.99 269 ALA X C 1
ATOM 1936 O O . ALA A 1 265 ? -24.294 -26.041 -23.590 1.00 15.49 269 ALA X O 1
ATOM 1938 N N . LYS A 1 266 ? -22.194 -25.333 -23.235 1.00 13.82 270 LYS X N 1
ATOM 1939 C CA . LYS A 1 266 ? -21.896 -26.421 -22.311 1.00 15.29 270 LYS X CA 1
ATOM 1940 C C . LYS A 1 266 ? -22.364 -26.217 -20.872 1.00 15.16 270 LYS X C 1
ATOM 1941 O O . LYS A 1 266 ? -22.605 -27.193 -20.163 1.00 17.11 270 LYS X O 1
ATOM 1947 N N . TYR A 1 267 ? -22.497 -24.965 -20.444 1.00 14.27 271 TYR X N 1
ATOM 1948 C CA . TYR A 1 267 ? -22.918 -24.672 -19.074 1.00 14.27 271 TYR X CA 1
ATOM 1949 C C . TYR A 1 267 ? -24.067 -23.670 -19.040 1.00 16.17 271 TYR X C 1
ATOM 1950 O O . TYR A 1 267 ? -23.907 -22.540 -18.583 1.00 16.12 271 TYR X O 1
ATOM 1959 N N . PRO A 1 268 ? -25.250 -24.082 -19.518 1.00 18.64 272 PRO X N 1
ATOM 1960 C CA . PRO A 1 268 ? -26.427 -23.209 -19.538 1.00 18.89 272 PRO X CA 1
ATOM 1961 C C . PRO A 1 268 ? -26.870 -22.753 -18.147 1.00 20.02 272 PRO X C 1
ATOM 1962 O O . PRO A 1 268 ? -27.640 -21.801 -18.017 1.00 21.96 272 PRO X O 1
ATOM 1966 N N . GLU A 1 269 ? -26.371 -23.423 -17.113 1.00 20.91 273 GLU X N 1
ATOM 1967 C CA . GLU A 1 269 ? -26.726 -23.083 -15.736 1.00 20.87 273 GLU X CA 1
ATOM 1968 C C . GLU A 1 269 ? -26.139 -21.751 -15.273 1.00 22.06 273 GLU X C 1
ATOM 1969 O O . GLU A 1 269 ? -26.570 -21.197 -14.262 1.00 23.42 273 GLU X O 1
ATOM 1975 N N . TYR A 1 270 ? -25.155 -21.237 -16.004 1.00 20.09 274 TYR X N 1
ATOM 1976 C CA . TYR A 1 270 ? -24.531 -19.970 -15.635 1.00 19.80 274 TYR X CA 1
ATOM 1977 C C . TYR A 1 270 ? -24.983 -18.814 -16.515 1.00 21.02 274 TYR X C 1
ATOM 1978 O O . TYR A 1 270 ? -25.276 -18.996 -17.696 1.00 21.58 274 TYR X O 1
ATOM 1987 N N . GLN A 1 271 ? -25.043 -17.625 -15.925 1.00 21.54 275 GLN X N 1
ATOM 1988 C CA . GLN A 1 271 ? -25.407 -16.425 -16.663 1.00 23.08 275 GLN X CA 1
ATOM 1989 C C . GLN A 1 271 ? -24.105 -15.979 -17.312 1.00 21.82 275 GLN X C 1
ATOM 1990 O O . GLN A 1 271 ? -23.198 -15.488 -16.639 1.00 23.45 275 GLN X O 1
ATOM 1996 N N . ILE A 1 272 ? -24.009 -16.175 -18.621 1.00 19.08 276 ILE X N 1
ATOM 1997 C CA . ILE A 1 272 ? -22.804 -15.830 -19.364 1.00 17.56 276 ILE X CA 1
ATOM 1998 C C . ILE A 1 272 ? -23.055 -14.761 -20.414 1.00 15.85 276 ILE X C 1
ATOM 1999 O O . ILE A 1 272 ? -24.024 -14.839 -21.171 1.00 15.37 276 ILE X O 1
ATOM 2004 N N . LEU A 1 273 ? -22.179 -13.763 -20.459 1.00 13.96 277 LEU X N 1
ATOM 2005 C CA . LEU A 1 273 ? -22.301 -12.693 -21.438 1.00 14.08 277 LEU X CA 1
ATOM 2006 C C . LEU A 1 273 ? -22.284 -13.317 -22.825 1.00 12.96 277 LEU X C 1
ATOM 2007 O O . LEU A 1 273 ? -21.425 -14.146 -23.133 1.00 13.88 277 LEU X O 1
ATOM 2012 N N . THR A 1 274 ? -23.232 -12.915 -23.660 1.00 13.01 278 THR X N 1
ATOM 2013 C CA . THR A 1 274 ? -23.325 -13.437 -25.016 1.00 12.35 278 THR X CA 1
ATOM 2014 C C . THR A 1 274 ? -22.384 -12.714 -25.967 1.00 12.62 278 THR X C 1
ATOM 2015 O O . THR A 1 274 ? -21.831 -11.657 -25.649 1.00 12.53 278 THR X O 1
ATOM 2019 N N . VAL A 1 275 ? -22.213 -13.287 -27.152 1.00 11.55 279 VAL X N 1
ATOM 2020 C CA . VAL A 1 275 ? -21.383 -12.669 -28.165 1.00 12.13 279 VAL X CA 1
ATOM 2021 C C . VAL A 1 275 ? -21.915 -11.256 -28.427 1.00 12.72 279 VAL X C 1
ATOM 2022 O O . VAL A 1 275 ? -21.140 -10.308 -28.544 1.00 14.44 279 VAL X O 1
ATOM 2026 N N . ASP A 1 276 ? -23.236 -11.104 -28.500 1.00 12.53 280 ASP X N 1
ATOM 2027 C CA . ASP A 1 276 ? -23.799 -9.780 -28.751 1.00 13.64 280 ASP X CA 1
ATOM 2028 C C . ASP A 1 276 ? -23.469 -8.800 -27.624 1.00 14.19 280 ASP X C 1
ATOM 2029 O O . ASP A 1 276 ? -23.145 -7.639 -27.883 1.00 15.14 280 ASP X O 1
ATOM 2034 N N . GLU A 1 277 ? -23.543 -9.265 -26.381 1.00 13.92 281 GLU X N 1
ATOM 2035 C CA . GLU A 1 277 ? -23.245 -8.409 -25.237 1.00 14.45 281 GLU X CA 1
ATOM 2036 C C . GLU A 1 277 ? -21.760 -8.065 -25.178 1.00 16.39 281 GLU X C 1
ATOM 2037 O O . GLU A 1 277 ? -21.371 -7.067 -24.565 1.00 18.04 281 GLU X O 1
ATOM 2043 N N . LEU A 1 278 ? -20.935 -8.876 -25.834 1.00 14.59 282 LEU X N 1
ATOM 2044 C CA . LEU A 1 278 ? -19.491 -8.652 -25.856 1.00 16.32 282 LEU X CA 1
ATOM 2045 C C . LEU A 1 278 ? -19.041 -7.818 -27.053 1.00 18.03 282 LEU X C 1
ATOM 2046 O O . LEU A 1 278 ? -17.850 -7.559 -27.215 1.00 19.87 282 LEU X O 1
ATOM 2051 N N . LYS A 1 279 ? -19.986 -7.398 -27.888 1.00 19.84 283 LYS X N 1
ATOM 2052 C CA . LYS A 1 279 ? -19.657 -6.599 -29.066 1.00 23.19 283 LYS X CA 1
ATOM 2053 C C . LYS A 1 279 ? -18.877 -5.342 -28.710 1.00 24.64 283 LYS X C 1
ATOM 2054 O O . LYS A 1 279 ? -19.226 -4.627 -27.775 1.00 24.83 283 LYS X O 1
ATOM 2060 N N . GLU A 1 280 ? -17.817 -5.080 -29.468 1.00 27.96 284 GLU X N 1
ATOM 2061 C CA . GLU A 1 280 ? -16.973 -3.911 -29.244 1.00 31.21 284 GLU X CA 1
ATOM 2062 C C . GLU A 1 280 ? -16.319 -3.925 -27.866 1.00 31.08 284 GLU X C 1
ATOM 2063 O O . GLU A 1 280 ? -15.876 -2.887 -27.374 1.00 32.37 284 GLU X O 1
ATOM 2069 N N . ILE A 1 281 ? -16.261 -5.099 -27.243 1.00 30.45 285 ILE X N 1
ATOM 2070 C CA . ILE A 1 281 ? -15.648 -5.225 -25.926 1.00 28.78 285 ILE X CA 1
ATOM 2071 C C . ILE A 1 281 ? -14.188 -4.795 -26.018 1.00 27.79 285 ILE X C 1
ATOM 2072 O O . ILE A 1 281 ? -13.462 -5.220 -26.918 1.00 27.96 285 ILE X O 1
ATOM 2077 N N . LYS A 1 282 ? -13.764 -3.943 -25.092 1.00 26.30 286 LYS X N 1
ATOM 2078 C CA . LYS A 1 282 ? -12.390 -3.457 -25.079 1.00 26.40 286 LYS X CA 1
ATOM 2079 C C . LYS A 1 282 ? -11.525 -4.320 -24.175 1.00 24.73 286 LYS X C 1
ATOM 2080 O O . LYS A 1 282 ? -11.960 -4.749 -23.105 1.00 25.89 286 LYS X O 1
ATOM 2086 N N . GLY A 1 283 ? -10.297 -4.580 -24.611 1.00 23.46 287 GLY X N 1
ATOM 2087 C CA . GLY A 1 283 ? -9.402 -5.392 -23.815 1.00 20.77 287 GLY X CA 1
ATOM 2088 C C . GLY A 1 283 ? -8.118 -5.752 -24.531 1.00 18.15 287 GLY X C 1
ATOM 2089 O O . GLY A 1 283 ? -7.873 -5.317 -25.658 1.00 19.21 287 GLY X O 1
ATOM 2090 N N . ALA A 1 284 ? -7.299 -6.557 -23.866 1.00 16.94 288 ALA X N 1
ATOM 2091 C CA . ALA A 1 284 ? -6.025 -6.988 -24.416 1.00 14.90 288 ALA X CA 1
ATOM 2092 C C . ALA A 1 284 ? -6.171 -8.286 -25.204 1.00 14.67 288 ALA X C 1
ATOM 2093 O O . ALA A 1 284 ? -6.578 -9.310 -24.660 1.00 14.12 288 ALA X O 1
ATOM 2095 N N . ARG A 1 285 ? -5.842 -8.230 -26.489 1.00 14.39 289 ARG X N 1
ATOM 2096 C CA . ARG A 1 285 ? -5.907 -9.402 -27.356 1.00 14.33 289 ARG X CA 1
ATOM 2097 C C . ARG A 1 285 ? -4.494 -9.975 -27.376 1.00 14.55 289 ARG X C 1
ATOM 2098 O O . ARG A 1 285 ? -3.635 -9.500 -28.119 1.00 16.36 289 ARG X O 1
ATOM 2106 N N . LEU A 1 286 ? -4.251 -10.989 -26.551 1.00 13.21 290 LEU X N 1
ATOM 2107 C CA . LEU A 1 286 ? -2.926 -11.592 -26.457 1.00 13.31 290 LEU X CA 1
ATOM 2108 C C . LEU A 1 286 ? -2.526 -12.360 -27.704 1.00 12.81 290 LEU X C 1
ATOM 2109 O O . LEU A 1 286 ? -3.370 -12.870 -28.434 1.00 13.03 290 LEU X O 1
ATOM 2114 N N . PRO A 1 287 ? -1.214 -12.453 -27.963 1.00 11.79 291 PRO X N 1
ATOM 2115 C CA . PRO A 1 287 ? -0.708 -13.164 -29.135 1.00 12.53 291 PRO X CA 1
ATOM 2116 C C . PRO A 1 287 ? -0.769 -14.676 -29.002 1.00 11.97 291 PRO X C 1
ATOM 2117 O O . PRO A 1 287 ? -0.747 -15.223 -27.898 1.00 11.82 291 PRO X O 1
ATOM 2121 N N . ASP A 1 288 ? -0.861 -15.340 -30.146 1.00 13.18 292 ASP X N 1
ATOM 2122 C CA . ASP A 1 288 ? -0.866 -16.792 -30.201 1.00 11.79 292 ASP X CA 1
ATOM 2123 C C . ASP A 1 288 ? 0.612 -17.180 -30.088 1.00 12.47 292 ASP X C 1
ATOM 2124 O O . ASP A 1 288 ? 1.444 -16.703 -30.865 1.00 13.60 292 ASP X O 1
ATOM 2129 N N . LEU A 1 289 ? 0.950 -17.998 -29.096 1.00 10.89 293 LEU X N 1
ATOM 2130 C CA . LEU A 1 289 ? 2.331 -18.437 -28.922 1.00 10.38 293 LEU X CA 1
ATOM 2131 C C . LEU A 1 289 ? 2.454 -19.760 -29.681 1.00 11.01 293 LEU X C 1
ATOM 2132 O O . LEU A 1 289 ? 2.168 -20.834 -29.146 1.00 11.52 293 LEU X O 1
ATOM 2137 N N . ASN A 1 290 ? 2.861 -19.649 -30.945 1.00 11.13 294 ASN X N 1
ATOM 2138 C CA . ASN A 1 290 ? 3.008 -20.782 -31.862 1.00 11.41 294 ASN X CA 1
ATOM 2139 C C . ASN A 1 290 ? 3.758 -21.932 -31.205 1.00 11.16 294 ASN X C 1
ATOM 2140 O O . ASN A 1 290 ? 4.915 -21.794 -30.825 1.00 10.59 294 ASN X O 1
ATOM 2145 N N . THR A 1 291 ? 3.088 -23.072 -31.092 1.00 10.54 295 THR X N 1
ATOM 2146 C CA . THR A 1 291 ? 3.657 -24.237 -30.434 1.00 10.17 295 THR X CA 1
ATOM 2147 C C . THR A 1 291 ? 4.115 -25.324 -31.415 1.00 11.30 295 THR X C 1
ATOM 2148 O O . THR A 1 291 ? 4.299 -26.492 -31.059 1.00 12.12 295 THR X O 1
ATOM 2152 N N . LYS A 1 292 ? 4.348 -24.908 -32.656 1.00 11.18 296 LYS X N 1
ATOM 2153 C CA . LYS A 1 292 ? 4.814 -25.816 -33.696 1.00 11.19 296 LYS X CA 1
ATOM 2154 C C . LYS A 1 292 ? 6.160 -26.465 -33.346 1.00 11.37 296 LYS X C 1
ATOM 2155 O O . LYS A 1 292 ? 6.366 -27.644 -33.618 1.00 10.83 296 LYS X O 1
ATOM 2161 N N . LYS A 1 293 ? 7.074 -25.714 -32.733 1.00 10.24 297 LYS X N 1
ATOM 2162 C CA . LYS A 1 293 ? 8.381 -26.277 -32.389 1.00 10.55 297 LYS X CA 1
ATOM 2163 C C . LYS A 1 293 ? 8.263 -27.497 -31.476 1.00 10.64 297 LYS X C 1
ATOM 2164 O O . LYS A 1 293 ? 8.910 -28.525 -31.705 1.00 11.56 297 LYS X O 1
ATOM 2170 N N . LEU A 1 294 ? 7.435 -27.391 -30.444 1.00 10.87 298 LEU X N 1
ATOM 2171 C CA . LEU A 1 294 ? 7.256 -28.499 -29.515 1.00 10.13 298 LEU X CA 1
ATOM 2172 C C . LEU A 1 294 ? 6.581 -29.698 -30.186 1.00 11.08 298 LEU X C 1
ATOM 2173 O O . LEU A 1 294 ? 6.943 -30.845 -29.925 1.00 11.07 298 LEU X O 1
ATOM 2178 N N . VAL A 1 295 ? 5.604 -29.434 -31.047 1.00 11.20 299 VAL X N 1
ATOM 2179 C CA . VAL A 1 295 ? 4.915 -30.512 -31.744 1.00 12.62 299 VAL X CA 1
ATOM 2180 C C . VAL A 1 295 ? 5.868 -31.174 -32.747 1.00 11.92 299 VAL X C 1
ATOM 2181 O O . VAL A 1 295 ? 5.851 -32.398 -32.903 1.00 13.45 299 VAL X O 1
ATOM 2185 N N . ASP A 1 296 ? 6.702 -30.370 -33.411 1.00 12.22 300 ASP X N 1
ATOM 2186 C CA . ASP A 1 296 ? 7.680 -30.894 -34.371 1.00 11.75 300 ASP X CA 1
ATOM 2187 C C . ASP A 1 296 ? 8.672 -31.795 -33.638 1.00 12.15 300 ASP X C 1
ATOM 2188 O O . ASP A 1 296 ? 9.270 -32.688 -34.240 1.00 12.77 300 ASP X O 1
ATOM 2193 N N . ALA A 1 297 ? 8.854 -31.547 -32.343 1.00 11.67 301 ALA X N 1
ATOM 2194 C CA . ALA A 1 297 ? 9.779 -32.329 -31.536 1.00 11.92 301 ALA X CA 1
ATOM 2195 C C . ALA A 1 297 ? 9.188 -33.667 -31.121 1.00 12.20 301 ALA X C 1
ATOM 2196 O O . ALA A 1 297 ? 9.869 -34.476 -30.494 1.00 14.95 301 ALA X O 1
ATOM 2198 N N . GLY A 1 298 ? 7.920 -33.893 -31.455 1.00 12.12 302 GLY X N 1
ATOM 2199 C CA . GLY A 1 298 ? 7.302 -35.166 -31.128 1.00 13.02 302 GLY X CA 1
ATOM 2200 C C . GLY A 1 298 ? 6.296 -35.194 -29.995 1.00 13.07 302 GLY X C 1
ATOM 2201 O O . GLY A 1 298 ? 5.647 -36.219 -29.785 1.00 15.05 302 GLY X O 1
ATOM 2202 N N . PHE A 1 299 ? 6.165 -34.096 -29.257 1.00 12.05 303 PHE X N 1
ATOM 2203 C CA . PHE A 1 299 ? 5.206 -34.043 -28.159 1.00 12.22 303 PHE X CA 1
ATOM 2204 C C . PHE A 1 299 ? 3.786 -33.953 -28.706 1.00 12.55 303 PHE X C 1
ATOM 2205 O O . PHE A 1 299 ? 3.535 -33.268 -29.692 1.00 13.35 303 PHE X O 1
ATOM 2213 N N . ASP A 1 300 ? 2.859 -34.649 -28.060 1.00 12.92 304 ASP X N 1
ATOM 2214 C CA . ASP A 1 300 ? 1.464 -34.624 -28.483 1.00 13.67 304 ASP X CA 1
ATOM 2215 C C . ASP A 1 300 ? 0.591 -34.154 -27.332 1.00 12.85 304 ASP X C 1
ATOM 2216 O O . ASP A 1 300 ? 0.662 -34.701 -26.232 1.00 13.37 304 ASP X O 1
ATOM 2221 N N . PHE A 1 301 ? -0.223 -33.134 -27.584 1.00 12.36 305 PHE X N 1
ATOM 2222 C CA . PHE A 1 301 ? -1.124 -32.634 -26.558 1.00 12.67 305 PHE X CA 1
ATOM 2223 C C . PHE A 1 301 ? -2.282 -33.608 -26.396 1.00 13.06 305 PHE X C 1
ATOM 2224 O O . PHE A 1 301 ? -2.821 -34.123 -27.378 1.00 15.06 305 PHE X O 1
ATOM 2232 N N . LYS A 1 302 ? -2.659 -33.848 -25.147 1.00 12.48 306 LYS X N 1
ATOM 2233 C CA . LYS A 1 302 ? -3.724 -34.787 -24.815 1.00 12.73 306 LYS X CA 1
ATOM 2234 C C . LYS A 1 302 ? -5.107 -34.169 -24.627 1.00 13.80 306 LYS X C 1
ATOM 2235 O O . LYS A 1 302 ? -6.121 -34.810 -24.916 1.00 14.97 306 LYS X O 1
ATOM 2241 N N . TYR A 1 303 ? -5.152 -32.921 -24.175 1.00 12.65 307 TYR X N 1
ATOM 2242 C CA . TYR A 1 303 ? -6.422 -32.266 -23.887 1.00 13.09 307 TYR X CA 1
ATOM 2243 C C . TYR A 1 303 ? -6.915 -31.214 -24.868 1.00 13.27 307 TYR X C 1
ATOM 2244 O O . TYR A 1 303 ? -6.133 -30.537 -25.531 1.00 13.16 307 TYR X O 1
ATOM 2253 N N . THR A 1 304 ? -8.236 -31.085 -24.934 1.00 13.07 308 THR X N 1
ATOM 2254 C CA . THR A 1 304 ? -8.882 -30.111 -25.796 1.00 13.71 308 THR X CA 1
ATOM 2255 C C . THR A 1 304 ? -9.250 -28.887 -24.964 1.00 12.70 308 THR X C 1
ATOM 2256 O O . THR A 1 304 ? -9.163 -28.907 -23.731 1.00 12.19 308 THR X O 1
ATOM 2260 N N . ILE A 1 305 ? -9.664 -27.825 -25.643 1.00 12.51 309 ILE X N 1
ATOM 2261 C CA . ILE A 1 305 ? -10.080 -26.609 -24.965 1.00 12.74 309 ILE X CA 1
ATOM 2262 C C . ILE A 1 305 ? -11.267 -26.941 -24.058 1.00 12.66 309 ILE X C 1
ATOM 2263 O O . ILE A 1 305 ? -11.357 -26.447 -22.933 1.00 12.13 309 ILE X O 1
ATOM 2268 N N . GLU A 1 306 ? -12.172 -27.789 -24.537 1.00 13.20 310 GLU X N 1
ATOM 2269 C CA . GLU A 1 306 ? -13.328 -28.171 -23.735 1.00 13.44 310 GLU X CA 1
ATOM 2270 C C . GLU A 1 306 ? -12.896 -28.907 -22.464 1.00 13.02 310 GLU X C 1
ATOM 2271 O O . GLU A 1 306 ? -13.447 -28.664 -21.387 1.00 13.12 310 GLU X O 1
ATOM 2277 N N . ASP A 1 307 ? -11.907 -29.793 -22.582 1.00 13.24 311 ASP X N 1
ATOM 2278 C CA . ASP A 1 307 ? -11.404 -30.535 -21.423 1.00 13.36 311 ASP X CA 1
ATOM 2279 C C . ASP A 1 307 ? -10.837 -29.568 -20.390 1.00 11.45 311 ASP X C 1
ATOM 2280 O O . ASP A 1 307 ? -11.068 -29.705 -19.188 1.00 12.23 311 ASP X O 1
ATOM 2285 N N . MET A 1 308 ? -10.068 -28.600 -20.876 1.00 11.34 312 MET X N 1
ATOM 2286 C CA . MET A 1 308 ? -9.438 -27.608 -20.014 1.00 11.20 312 MET X CA 1
ATOM 2287 C C . MET A 1 308 ? -10.459 -26.828 -19.188 1.00 11.19 312 MET X C 1
ATOM 2288 O O . MET A 1 308 ? -10.325 -26.714 -17.965 1.00 12.09 312 MET X O 1
ATOM 2293 N N . PHE A 1 309 ? -11.473 -26.286 -19.852 1.00 11.64 313 PHE X N 1
ATOM 2294 C CA . PHE A 1 309 ? -12.500 -25.534 -19.148 1.00 10.88 313 PHE X CA 1
ATOM 2295 C C . PHE A 1 309 ? -13.320 -26.425 -18.223 1.00 12.33 313 PHE X C 1
ATOM 2296 O O . PHE A 1 309 ? -13.646 -26.018 -17.110 1.00 12.88 313 PHE X O 1
ATOM 2304 N N . ASP A 1 310 ? -13.647 -27.639 -18.660 1.00 11.39 314 ASP X N 1
ATOM 2305 C CA . ASP A 1 310 ? -14.447 -28.507 -17.807 1.00 12.43 314 ASP X CA 1
ATOM 2306 C C . ASP A 1 310 ? -13.706 -28.933 -16.552 1.00 12.48 314 ASP X C 1
ATOM 2307 O O . ASP A 1 310 ? -14.285 -28.945 -15.465 1.00 12.87 314 ASP X O 1
ATOM 2312 N N . ASP A 1 311 ? -12.431 -29.287 -16.690 1.00 11.70 315 ASP X N 1
ATOM 2313 C CA . ASP A 1 311 ? -11.660 -29.701 -15.526 1.00 11.80 315 ASP X CA 1
ATOM 2314 C C . ASP A 1 311 ? -11.569 -28.565 -14.514 1.00 12.38 315 ASP X C 1
ATOM 2315 O O . ASP A 1 311 ? -11.709 -28.784 -13.312 1.00 12.64 315 ASP X O 1
ATOM 2320 N N . ALA A 1 312 ? -11.351 -27.348 -14.998 1.00 11.87 316 ALA X N 1
ATOM 2321 C CA . ALA A 1 312 ? -11.264 -26.199 -14.110 1.00 12.42 316 ALA X CA 1
ATOM 2322 C C . ALA A 1 312 ? -12.612 -25.930 -13.435 1.00 11.33 316 ALA X C 1
ATOM 2323 O O . ALA A 1 312 ? -12.681 -25.712 -12.226 1.00 11.57 316 ALA X O 1
ATOM 2325 N N . ILE A 1 313 ? -13.684 -25.953 -14.218 1.00 12.10 317 ILE X N 1
ATOM 2326 C CA . ILE A 1 313 ? -15.012 -25.692 -13.681 1.00 11.56 317 ILE X CA 1
ATOM 2327 C C . ILE A 1 313 ? -15.459 -26.736 -12.660 1.00 11.75 317 ILE X C 1
ATOM 2328 O O . ILE A 1 313 ? -15.949 -26.376 -11.585 1.00 12.45 317 ILE X O 1
ATOM 2333 N N . GLN A 1 314 ? -15.277 -28.018 -12.967 1.00 12.49 318 GLN X N 1
ATOM 2334 C CA . GLN A 1 314 ? -15.674 -29.062 -12.023 1.00 13.11 318 GLN X CA 1
ATOM 2335 C C . GLN A 1 314 ? -14.860 -28.961 -10.733 1.00 13.43 318 GLN X C 1
ATOM 2336 O O . GLN A 1 314 ? -15.393 -29.155 -9.635 1.00 14.73 318 GLN X O 1
ATOM 2342 N N . CYS A 1 315 ? -13.571 -28.653 -10.855 1.00 12.50 319 CYS X N 1
ATOM 2343 C CA . CYS A 1 315 ? -12.718 -28.540 -9.678 1.00 13.42 319 CYS X CA 1
ATOM 2344 C C . CYS A 1 315 ? -13.182 -27.360 -8.828 1.00 13.81 319 CYS X C 1
ATOM 2345 O O . CYS A 1 315 ? -13.281 -27.464 -7.603 1.00 13.81 319 CYS X O 1
ATOM 2348 N N . CYS A 1 316 ? -13.482 -26.240 -9.477 1.00 12.91 320 CYS X N 1
ATOM 2349 C CA . CYS A 1 316 ? -13.955 -25.066 -8.755 1.00 13.04 320 CYS X CA 1
ATOM 2350 C C . CYS A 1 316 ? -15.268 -25.352 -8.030 1.00 14.50 320 CYS X C 1
ATOM 2351 O O . CYS A 1 316 ? -15.470 -24.903 -6.901 1.00 15.68 320 CYS X O 1
ATOM 2354 N N . LYS A 1 317 ? -16.161 -26.094 -8.676 1.00 14.72 321 LYS X N 1
ATOM 2355 C CA . LYS A 1 317 ? -17.443 -26.436 -8.058 1.00 15.48 321 LYS X CA 1
ATOM 2356 C C . LYS A 1 317 ? -17.222 -27.293 -6.816 1.00 16.48 321 LYS X C 1
ATOM 2357 O O . LYS A 1 317 ? -17.824 -27.056 -5.767 1.00 18.32 321 LYS X O 1
ATOM 2363 N N . GLU A 1 318 ? -16.347 -28.284 -6.935 1.00 16.24 322 GLU X N 1
ATOM 2364 C CA . GLU A 1 318 ? -16.042 -29.182 -5.827 1.00 16.55 322 GLU X CA 1
ATOM 2365 C C . GLU A 1 318 ? -15.460 -28.447 -4.628 1.00 17.45 322 GLU X C 1
ATOM 2366 O O . GLU A 1 318 ? -15.774 -28.766 -3.477 1.00 19.15 322 GLU X O 1
ATOM 2372 N N . LYS A 1 319 ? -14.617 -27.458 -4.903 1.00 16.26 323 LYS X N 1
ATOM 2373 C CA . LYS A 1 319 ? -13.949 -26.708 -3.850 1.00 15.82 323 LYS X CA 1
ATOM 2374 C C . LYS A 1 319 ? -14.655 -25.448 -3.357 1.00 15.95 323 LYS X C 1
ATOM 2375 O O . LYS A 1 319 ? -14.151 -24.761 -2.465 1.00 16.94 323 LYS X O 1
ATOM 2381 N N . GLY A 1 320 ? -15.815 -25.147 -3.929 1.00 15.16 324 GLY X N 1
ATOM 2382 C CA . GLY A 1 320 ? -16.578 -23.992 -3.488 1.00 15.82 324 GLY X CA 1
ATOM 2383 C C . GLY A 1 320 ? -16.266 -22.642 -4.102 1.00 16.14 324 GLY X C 1
ATOM 2384 O O . GLY A 1 320 ? -16.693 -21.613 -3.580 1.00 17.19 324 GLY X O 1
ATOM 2385 N N . TYR A 1 321 ? -15.528 -22.625 -5.206 1.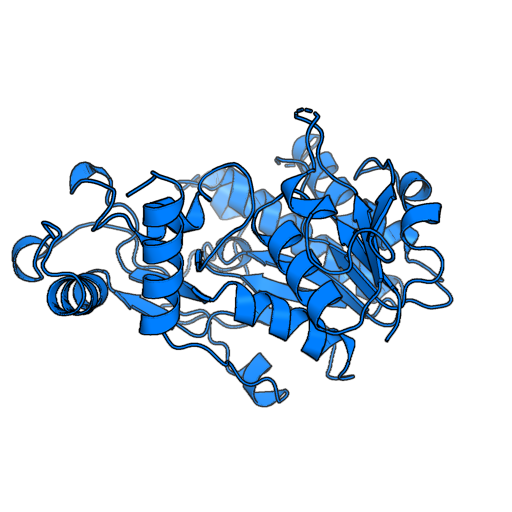00 15.33 325 TYR X N 1
ATOM 2386 C CA . TYR A 1 321 ? -15.205 -21.364 -5.862 1.00 15.48 325 TYR X CA 1
ATOM 2387 C C . TYR A 1 321 ? -16.266 -21.048 -6.910 1.00 17.49 325 TYR X C 1
ATOM 2388 O O . TYR A 1 321 ? -16.334 -19.931 -7.419 1.00 19.37 325 TYR X O 1
ATOM 2397 N N . LEU A 1 322 ? -17.089 -22.050 -7.211 1.00 18.71 326 LEU X N 1
ATOM 2398 C CA . LEU A 1 322 ? -18.182 -21.936 -8.173 1.00 22.78 326 LEU X CA 1
ATOM 2399 C C . LEU A 1 322 ? -19.409 -22.650 -7.619 1.00 24.08 326 LEU X C 1
ATOM 2400 O O . LEU A 1 322 ? -19.243 -23.433 -6.661 1.00 26.24 326 LEU X O 1
#

Nearest PDB structures (foldseek):
  2p4h-assembly1_X  TM=1.003E+00  e=1.367E-70  Medicago sativa
  3c1t-assembly2_B  TM=9.220E-01  e=8.481E-35  Vitis vinifera
  2iod-assembly1_A  TM=9.113E-01  e=5.535E-34  Vitis vinifera
  2c29-assembly1_D  TM=8.977E-01  e=8.575E-34  Vitis vinifera
  4r1u-assembly2_B  TM=8.603E-01  e=5.106E-30  Medicago truncatula

Radius of gyration: 19.19 Å; Cα contacts (8 Å, |Δi|>4): 589; chains: 1; bounding box: 55×47×42 Å

Sequence (310 aa):
KGRVCVTGGTGFLGSWIIKSLLENGYSVNTTIRADRDVSFLTNLPGASEKLHFFNADLSNPDSFAAAIEGCVGIFHTASPIEIVTKRTVDGALGILKACVNSKTVKRFIYTSSGSAVSFNGKDKDVLDESDWSDVDLLRSVKPFGWNYAVSKTLAEKAVLEFGEQNGIDVVTLILPFIVGRFVCPKLPDSIEKALVLVLGKKEQIGVTRFHMVHVDDVARAHIYLLENSVPGGRYNCSPFIVPIEEMSQLLSAKYPEYQILTVDELKEIKGARLPDLNTKKLVDAGFDFKYTIEDMFDDAIQCCKEKGYL

Solvent-accessible surface area: 14487 Å² total; per-residue (Å²): 158,30,90,0,0,0,0,12,0,31,34,30,17,1,0,15,1,0,43,3,0,12,105,58,31,4,18,0,1,0,9,63,161,90,114,239,92,37,52,38,0,61,115,17,102,34,5,100,125,84,15,69,75,61,149,39,85,40,49,69,41,110,30,2,50,65,1,11,130,44,0,33,0,0,0,0,26,18,38,32,142,176,120,98,47,128,124,3,38,30,0,3,15,1,0,0,83,25,5,50,135,42,204,64,26,110,5,0,0,4,23,5,13,4,17,0,0,27,59,20,55,120,155,89,87,73,3,63,25,92,8,63,4,58,18,111,67,2,109,80,96,122,42,201,38,66,97,116,0,13,14,17,0,37,3,0,89,19,0,40,87,38,1,144,128,58,75,23,69,10,0,0,0,0,5,13,30,20,0,0,78,3,31,9,92,150,36,12,87,24,0,88,96,0,0,12,7,19,54,24,138,112,140,115,24,43,32,0,57,4,10,0,0,4,0,19,0,0,1,70,0,0,18,49,0,7,85,53,121,27,98,37,19,17,3,0,0,2,45,21,55,5,28,0,43,100,0,1,114,35,0,44,76,130,16,103,102,44,166,20,41,64,50,92,96,0,127,158,29,159,44,50,102,33,14,39,0,56,11,131,78,0,81,98,23,39,4,100,49,132,43,69,46,90,54,0,0,52,37,0,0,54,0,0,91,119,96,62,78,64

Secondary structure (DSSP, 8-state):
--EEEEESTTSHHHHHHHHHHHHTT-EEEEE-------HHHHTSTTHHHHEEE----TT-GGGGHHHHTT-SEEEE------HHHHHHHHHHHHHHHHHTT-SS--EEEEEEEGGGTS-SSS--SEE-TT----HHHHHHH--TTHHHHHHHHHHHHHHHHHHHHTT--EEEEEE-EEES---SSS--HHHHHHTHHHHS-GGG--EEEEEEEEHHHHHHHHHHHHHS-PPPEEEE---EEEEHHHHHHHHHHH-TTS----TTTTTT---EEPPEE--HHHHHTT------HHHHHHHHHHHHHHHT--